Protein AF-A0A061P1E2-F1 (afdb_monomer_lite)

Radius of gyration: 20.62 Å; chains: 1; bounding box: 54×46×47 Å

Structure (mmCIF, N/CA/C/O backbone):
data_AF-A0A061P1E2-F1
#
_entry.id   AF-A0A061P1E2-F1
#
loop_
_atom_site.group_PDB
_atom_site.id
_atom_site.type_symbol
_atom_site.label_atom_id
_atom_site.label_alt_id
_atom_site.label_comp_id
_atom_site.label_asym_id
_atom_site.label_entity_id
_atom_site.label_seq_id
_atom_site.pdbx_PDB_ins_code
_atom_site.Cartn_x
_atom_site.Cartn_y
_atom_site.Cartn_z
_atom_site.occupancy
_atom_site.B_iso_or_equiv
_atom_site.auth_seq_id
_atom_site.auth_comp_id
_atom_site.auth_asym_id
_atom_site.auth_atom_id
_atom_site.pdbx_PDB_model_num
ATOM 1 N N . MET A 1 1 ? 1.233 25.345 -13.605 1.00 36.16 1 MET A N 1
ATOM 2 C CA . MET A 1 1 ? 2.307 24.347 -13.424 1.00 36.16 1 MET A CA 1
ATOM 3 C C . MET A 1 1 ? 1.710 23.192 -12.631 1.00 36.16 1 MET A C 1
ATOM 5 O O . MET A 1 1 ? 1.405 23.374 -11.460 1.00 36.16 1 MET A O 1
ATOM 9 N N . MET A 1 2 ? 1.379 22.076 -13.285 1.00 41.41 2 MET A N 1
ATOM 10 C CA . MET A 1 2 ? 0.878 20.889 -12.581 1.00 41.41 2 MET A CA 1
ATOM 11 C C . MET A 1 2 ? 2.051 20.293 -11.801 1.00 41.41 2 MET A C 1
ATOM 13 O O . MET A 1 2 ? 3.054 19.942 -12.408 1.00 41.41 2 MET A O 1
ATOM 17 N N . ILE A 1 3 ? 1.939 20.221 -10.473 1.00 54.09 3 ILE A N 1
ATOM 18 C CA . ILE A 1 3 ? 3.002 19.722 -9.579 1.00 54.09 3 ILE A CA 1
ATOM 19 C C . ILE A 1 3 ? 3.343 18.249 -9.895 1.00 54.09 3 ILE A C 1
ATOM 21 O O . ILE A 1 3 ? 4.459 17.812 -9.634 1.00 54.09 3 ILE A O 1
ATOM 25 N N . ASN A 1 4 ? 2.412 17.503 -10.511 1.00 52.81 4 ASN A N 1
ATOM 26 C CA . ASN A 1 4 ? 2.641 16.172 -11.074 1.00 52.81 4 ASN A CA 1
ATOM 27 C C . ASN A 1 4 ? 1.584 15.855 -12.168 1.00 52.81 4 ASN A C 1
ATOM 29 O O . ASN A 1 4 ? 0.390 15.819 -11.851 1.00 52.81 4 ASN A O 1
ATOM 33 N N . PRO A 1 5 ? 1.946 15.661 -13.451 1.00 50.19 5 PRO A N 1
ATOM 34 C CA . PRO A 1 5 ? 1.018 15.141 -14.452 1.00 50.19 5 PRO A CA 1
ATOM 35 C C . PRO A 1 5 ? 0.667 13.681 -14.120 1.00 50.19 5 PRO A C 1
ATOM 37 O O . PRO A 1 5 ? 1.539 12.820 -14.091 1.00 50.19 5 PRO A O 1
ATOM 40 N N . GLY A 1 6 ? -0.616 13.398 -13.870 1.00 59.53 6 GLY A N 1
ATOM 41 C CA . GLY A 1 6 ? -1.074 12.083 -13.395 1.00 59.53 6 GLY A CA 1
ATOM 42 C C . GLY A 1 6 ? -1.396 12.045 -11.901 1.00 59.53 6 GLY A C 1
ATOM 43 O O . GLY A 1 6 ? -1.163 11.024 -1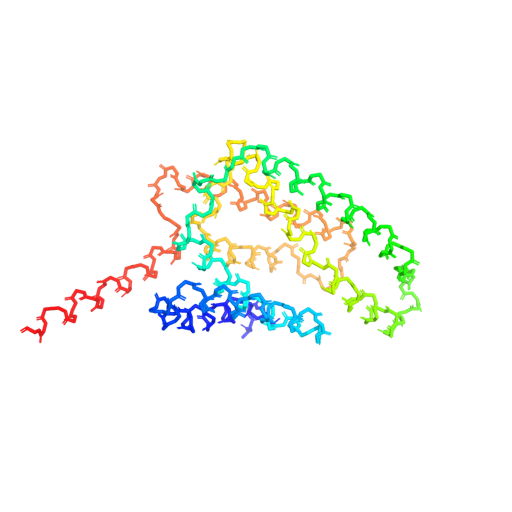1.261 1.00 59.53 6 GLY A O 1
ATOM 44 N N . ASP A 1 7 ? -1.910 13.150 -11.348 1.00 66.62 7 ASP A N 1
ATOM 45 C CA . ASP A 1 7 ? -2.199 13.300 -9.922 1.00 66.62 7 ASP A CA 1
ATOM 46 C C . ASP A 1 7 ? -3.147 12.214 -9.390 1.00 66.62 7 ASP A C 1
ATOM 48 O O . ASP A 1 7 ? -4.377 12.276 -9.484 1.00 66.62 7 ASP A O 1
ATOM 52 N N . VAL A 1 8 ? -2.528 11.188 -8.813 1.00 78.50 8 VAL A N 1
ATOM 53 C CA . VAL A 1 8 ? -3.199 10.019 -8.255 1.00 78.50 8 VAL A CA 1
ATOM 54 C C . VAL A 1 8 ? -4.051 10.423 -7.047 1.00 78.50 8 VAL A C 1
ATOM 56 O O . VAL A 1 8 ? -5.055 9.774 -6.757 1.00 78.50 8 VAL A O 1
ATOM 59 N N . LEU A 1 9 ? -3.705 11.524 -6.369 1.00 81.81 9 LEU A N 1
ATOM 60 C CA . LEU A 1 9 ? -4.444 12.010 -5.210 1.00 81.81 9 LEU A CA 1
ATOM 61 C C . LEU A 1 9 ? -5.845 12.498 -5.590 1.00 81.81 9 LEU A C 1
ATOM 63 O O . LEU A 1 9 ? -6.805 12.144 -4.905 1.00 81.81 9 LEU A O 1
ATOM 67 N N . LEU A 1 10 ? -5.986 13.244 -6.694 1.00 84.62 10 LEU A N 1
ATOM 68 C CA . LEU A 1 10 ? -7.297 13.654 -7.204 1.00 84.62 10 LEU A CA 1
ATOM 69 C C . LEU A 1 10 ? -8.148 12.427 -7.550 1.00 84.62 10 LEU A C 1
ATOM 71 O O . LEU A 1 10 ? -9.309 12.344 -7.148 1.00 84.62 10 LEU A O 1
ATOM 75 N N . LEU A 1 11 ? -7.555 11.446 -8.237 1.00 86.88 11 LEU A N 1
ATOM 76 C CA . LEU A 1 11 ? -8.232 10.203 -8.606 1.00 86.88 11 LEU A CA 1
ATOM 77 C C . LEU A 1 11 ? -8.721 9.432 -7.368 1.00 86.88 11 LEU A C 1
ATOM 79 O O . LEU A 1 11 ? -9.873 9.003 -7.311 1.00 86.88 11 LEU A O 1
ATOM 83 N N . TYR A 1 12 ? -7.879 9.306 -6.343 1.00 87.50 12 TYR A N 1
ATOM 84 C CA . TYR A 1 12 ? -8.253 8.676 -5.076 1.00 87.50 12 TYR A CA 1
ATOM 85 C C . TYR A 1 12 ? -9.294 9.486 -4.299 1.00 87.50 12 TYR A C 1
ATOM 87 O O . TYR A 1 12 ? -10.149 8.893 -3.642 1.00 87.50 12 TYR A O 1
ATOM 95 N N . GLY A 1 13 ? -9.282 10.816 -4.410 1.00 88.44 13 GLY A N 1
ATOM 96 C CA . GLY A 1 13 ? -10.332 11.687 -3.883 1.00 88.44 13 GLY A CA 1
ATOM 97 C C . GLY A 1 13 ? -11.692 11.402 -4.523 1.00 88.44 13 GLY A C 1
ATOM 98 O O . GLY A 1 13 ? -12.675 11.202 -3.808 1.00 88.44 13 GLY A O 1
ATOM 99 N N . VAL A 1 14 ? -11.742 11.280 -5.855 1.00 91.56 14 VAL A N 1
ATOM 100 C CA . VAL A 1 14 ? -12.956 10.886 -6.593 1.00 91.56 14 VAL A CA 1
ATOM 101 C C . VAL A 1 14 ? -13.440 9.506 -6.143 1.00 91.56 14 VAL A C 1
ATOM 103 O O . VAL A 1 14 ? -14.623 9.334 -5.847 1.00 91.56 14 VAL A O 1
ATOM 106 N N . TYR A 1 15 ? -12.537 8.532 -6.003 1.00 93.25 15 TYR A N 1
ATOM 107 C CA . TYR A 1 15 ? -12.886 7.207 -5.477 1.00 93.25 15 TYR A CA 1
ATOM 108 C C . TYR A 1 15 ? -13.416 7.271 -4.044 1.00 93.25 15 TYR A C 1
ATOM 110 O O . TYR A 1 15 ? -14.395 6.601 -3.727 1.00 93.25 15 TYR A O 1
ATOM 118 N N . GLY A 1 16 ? -12.842 8.125 -3.196 1.00 91.00 16 GLY A N 1
ATOM 119 C CA . GLY A 1 16 ? -13.341 8.398 -1.851 1.00 91.00 16 GLY A CA 1
ATOM 120 C C . GLY A 1 16 ? -14.796 8.872 -1.841 1.00 91.00 16 GLY A C 1
ATOM 121 O O . GLY A 1 16 ? -15.594 8.364 -1.054 1.00 91.00 16 GLY A O 1
ATOM 122 N N . ILE A 1 17 ? -15.170 9.774 -2.753 1.00 92.69 17 ILE A N 1
ATOM 123 C CA . ILE A 1 17 ? -16.556 10.249 -2.903 1.00 92.69 17 ILE A CA 1
ATOM 124 C C . ILE A 1 17 ? -17.479 9.101 -3.330 1.00 92.69 17 ILE A C 1
ATOM 126 O O . ILE A 1 17 ? -18.550 8.933 -2.747 1.00 92.69 17 ILE A O 1
ATOM 130 N N . VAL A 1 18 ? -17.053 8.265 -4.284 1.00 93.88 18 VAL A N 1
ATOM 131 C CA . VAL A 1 18 ? -17.810 7.076 -4.724 1.00 93.88 18 VAL A CA 1
ATOM 132 C C . VAL A 1 18 ? -18.011 6.072 -3.581 1.00 93.88 18 VAL A C 1
ATOM 134 O O . VAL A 1 18 ? -19.046 5.412 -3.513 1.00 93.88 18 VAL A O 1
ATOM 137 N N . LEU A 1 19 ? -17.075 5.976 -2.633 1.00 93.88 19 LEU A N 1
ATOM 138 C CA . LEU A 1 19 ? -17.200 5.068 -1.489 1.00 93.88 19 LEU A CA 1
ATOM 139 C C . LEU A 1 19 ? -18.245 5.512 -0.457 1.00 93.88 19 LEU A C 1
ATOM 141 O O . LEU A 1 19 ? -18.766 4.658 0.264 1.00 93.88 19 LEU A O 1
ATOM 145 N N . LEU A 1 20 ? -18.592 6.802 -0.386 1.00 93.06 20 LEU A N 1
ATOM 146 C CA . LEU A 1 20 ? -19.585 7.318 0.565 1.00 93.06 20 LEU A CA 1
ATOM 147 C C . LEU A 1 20 ? -20.958 6.627 0.434 1.00 93.06 20 LEU A C 1
ATOM 149 O O . LEU A 1 20 ? -21.463 6.127 1.444 1.00 93.06 20 LEU A O 1
ATOM 153 N N . PRO A 1 21 ? -21.579 6.514 -0.759 1.00 93.31 21 PRO A N 1
ATOM 154 C CA . PRO A 1 21 ? -22.792 5.714 -0.912 1.00 93.31 21 PRO A CA 1
ATOM 155 C C . PRO A 1 21 ? -22.532 4.213 -0.703 1.00 93.31 21 PRO A C 1
ATOM 157 O O . PRO A 1 21 ? -23.373 3.532 -0.110 1.00 93.31 21 PRO A O 1
ATOM 160 N N . CYS A 1 22 ? -21.359 3.689 -1.089 1.00 93.25 22 CYS A N 1
ATOM 161 C CA . CYS A 1 22 ? -21.001 2.282 -0.866 1.00 93.25 22 CYS A CA 1
ATOM 162 C C . CYS A 1 22 ? -20.990 1.901 0.625 1.00 93.25 22 CYS A C 1
ATOM 164 O O . CYS A 1 22 ? -21.316 0.767 0.983 1.00 93.25 22 CYS A O 1
ATOM 166 N N . MET A 1 23 ? -20.704 2.840 1.531 1.00 92.50 23 MET A N 1
ATOM 167 C CA . MET A 1 23 ? -20.789 2.602 2.975 1.00 92.50 23 MET A CA 1
ATOM 168 C C . MET A 1 23 ? -22.184 2.178 3.446 1.00 92.50 23 MET A C 1
ATOM 170 O O . MET A 1 23 ? -22.279 1.502 4.472 1.00 92.50 23 MET A O 1
ATOM 174 N N . LYS A 1 24 ? -23.253 2.484 2.706 1.00 93.56 24 LYS A N 1
ATOM 175 C CA . LYS A 1 24 ? -24.626 2.072 3.042 1.00 93.56 24 LYS A CA 1
ATOM 176 C C . LYS A 1 24 ? -24.996 0.681 2.510 1.00 93.56 24 LYS A C 1
ATOM 178 O O . LYS A 1 24 ? -25.990 0.112 2.945 1.00 93.56 24 LYS A O 1
ATOM 183 N N . LEU A 1 25 ? -24.192 0.105 1.614 1.00 94.31 25 LEU A N 1
ATOM 184 C CA . LEU A 1 25 ? -24.481 -1.183 0.979 1.00 94.31 25 LEU A CA 1
ATOM 185 C C . LEU A 1 25 ? -24.273 -2.381 1.927 1.00 94.31 25 LEU A C 1
ATOM 187 O O . LEU A 1 25 ? -23.425 -2.321 2.835 1.00 94.31 25 LEU A O 1
ATOM 191 N N . PRO A 1 26 ? -25.001 -3.497 1.711 1.00 96.12 26 PRO A N 1
ATOM 192 C CA . PRO A 1 26 ? -24.846 -4.710 2.504 1.00 96.12 26 PRO A CA 1
ATOM 193 C C . PRO A 1 26 ? -23.477 -5.366 2.276 1.00 96.12 26 PRO A C 1
ATOM 195 O O . PRO A 1 26 ? -22.880 -5.272 1.202 1.00 96.12 26 PRO A O 1
ATOM 198 N N . LYS A 1 27 ? -22.967 -6.051 3.309 1.00 95.56 27 LYS A N 1
ATOM 199 C CA . LYS A 1 27 ? -21.610 -6.628 3.306 1.00 95.56 27 LYS A CA 1
ATOM 200 C C . LYS A 1 27 ? -21.358 -7.627 2.161 1.00 95.56 27 LYS A C 1
ATOM 202 O O . LYS A 1 27 ? -20.280 -7.545 1.576 1.00 95.56 27 LYS A O 1
ATOM 207 N N . PRO A 1 28 ? -22.294 -8.538 1.812 1.00 96.25 28 PRO A N 1
ATOM 208 C CA . PRO A 1 28 ? -22.096 -9.464 0.697 1.00 96.25 28 PRO A CA 1
ATOM 209 C C . PRO A 1 28 ? -21.970 -8.737 -0.641 1.00 96.25 28 PRO A C 1
ATOM 211 O O . PRO A 1 28 ? -21.075 -9.054 -1.410 1.00 96.25 28 PRO A O 1
ATOM 214 N N . LEU A 1 29 ? -22.785 -7.702 -0.878 1.00 96.44 29 LEU A N 1
ATOM 215 C CA . LEU A 1 29 ? -22.724 -6.931 -2.119 1.00 96.44 29 LEU A CA 1
ATOM 216 C C . LEU A 1 29 ? -21.376 -6.220 -2.274 1.00 96.44 29 LEU A C 1
ATOM 218 O O . LEU A 1 29 ? -20.772 -6.294 -3.336 1.00 96.44 29 LEU A O 1
ATOM 222 N N . LEU A 1 30 ? -20.872 -5.585 -1.210 1.00 97.00 30 LEU A N 1
ATOM 223 C CA . LEU A 1 30 ? -19.548 -4.952 -1.230 1.00 97.00 30 LEU A CA 1
ATOM 224 C C . LEU A 1 30 ? -18.433 -5.963 -1.507 1.00 97.00 30 LEU A C 1
ATOM 226 O O . LEU A 1 30 ? -17.518 -5.671 -2.269 1.00 97.00 30 LEU A O 1
ATOM 230 N N . LEU A 1 31 ? -18.522 -7.154 -0.913 1.00 96.75 31 LEU A N 1
ATOM 231 C CA . LEU A 1 31 ? -17.551 -8.217 -1.141 1.00 96.75 31 LEU A CA 1
ATOM 232 C C . LEU A 1 31 ? -17.587 -8.696 -2.598 1.00 96.75 31 LEU A C 1
ATOM 234 O O . LEU A 1 31 ? -16.543 -8.761 -3.239 1.00 96.75 31 LEU A O 1
ATOM 238 N N . THR A 1 32 ? -18.775 -8.981 -3.134 1.00 96.75 32 THR A N 1
ATOM 239 C CA . THR A 1 32 ? -18.951 -9.447 -4.514 1.00 96.75 32 THR A CA 1
ATOM 240 C C . THR A 1 32 ? -18.503 -8.393 -5.522 1.00 96.75 32 THR A C 1
ATOM 242 O O . THR A 1 32 ? -17.723 -8.710 -6.413 1.00 96.75 32 THR A O 1
ATOM 245 N N . VAL A 1 33 ? -18.930 -7.136 -5.363 1.00 96.12 33 VAL A N 1
ATOM 246 C CA . VAL A 1 33 ? -18.530 -6.029 -6.249 1.00 96.12 33 VAL A CA 1
ATOM 247 C C . VAL A 1 33 ? -17.026 -5.777 -6.167 1.00 96.12 33 VAL A C 1
ATOM 249 O O . VAL A 1 33 ? -16.390 -5.594 -7.200 1.00 96.12 33 VAL A O 1
ATOM 252 N N . GLY A 1 34 ? -16.442 -5.815 -4.965 1.00 95.62 34 GLY A N 1
ATOM 253 C CA . GLY A 1 34 ? -14.999 -5.681 -4.778 1.00 95.62 34 GLY A CA 1
ATOM 254 C C . GLY A 1 34 ? -14.222 -6.786 -5.496 1.00 95.62 34 GLY A C 1
ATOM 255 O O . GLY A 1 34 ? -13.337 -6.487 -6.288 1.00 95.62 34 GLY A O 1
ATOM 256 N N . ILE A 1 35 ? -14.589 -8.057 -5.289 1.00 95.38 35 ILE A N 1
ATOM 257 C CA . ILE A 1 35 ? -13.917 -9.203 -5.925 1.00 95.38 35 ILE A CA 1
ATOM 258 C C . ILE A 1 35 ? -14.072 -9.159 -7.447 1.00 95.38 35 ILE A C 1
ATOM 260 O O . ILE A 1 35 ? -13.071 -9.218 -8.158 1.00 95.38 35 ILE A O 1
ATOM 264 N N . LEU A 1 36 ? -15.304 -9.038 -7.954 1.00 95.75 36 LEU A N 1
ATOM 265 C CA . LEU A 1 36 ? -15.558 -9.012 -9.396 1.00 95.75 36 LEU A CA 1
ATOM 266 C C . LEU A 1 36 ? -14.868 -7.818 -10.053 1.00 95.75 36 LEU A C 1
ATOM 268 O O . LEU A 1 36 ? -14.224 -7.981 -11.084 1.00 95.75 36 LEU A O 1
ATOM 272 N N . GLY A 1 37 ? -14.941 -6.639 -9.435 1.00 94.69 37 GLY A N 1
ATOM 273 C CA . GLY A 1 37 ? -14.276 -5.442 -9.934 1.00 94.69 37 GLY A CA 1
ATOM 274 C C . GLY A 1 37 ? -12.755 -5.585 -9.958 1.00 94.69 37 GLY A C 1
ATOM 275 O O . GLY A 1 37 ? -12.130 -5.178 -10.934 1.00 94.69 37 GLY A O 1
ATOM 276 N N . THR A 1 38 ? -12.150 -6.205 -8.939 1.00 93.50 38 THR A N 1
ATOM 277 C CA . THR A 1 38 ? -10.710 -6.498 -8.931 1.00 93.50 38 THR A CA 1
ATOM 278 C C . THR A 1 38 ? -10.347 -7.474 -10.047 1.00 93.50 38 THR A C 1
ATOM 280 O O . THR A 1 38 ? -9.411 -7.198 -10.787 1.00 93.50 38 THR A O 1
ATOM 283 N N . VAL A 1 39 ? -11.102 -8.564 -10.227 1.00 93.19 39 VAL A N 1
ATOM 284 C CA . VAL A 1 39 ? -10.860 -9.539 -11.307 1.00 93.19 39 VAL A CA 1
ATOM 285 C C . VAL A 1 39 ? -10.963 -8.875 -12.678 1.00 93.19 39 VAL A C 1
ATOM 287 O O . VAL A 1 39 ? -10.049 -9.016 -13.486 1.00 93.19 39 VAL A O 1
ATOM 290 N N . VAL A 1 40 ? -12.029 -8.111 -12.927 1.00 93.38 40 VAL A N 1
ATOM 291 C CA . VAL A 1 40 ? -12.219 -7.384 -14.189 1.00 93.38 40 VAL A CA 1
ATOM 292 C C . VAL A 1 40 ? -11.060 -6.419 -14.425 1.00 93.38 40 VAL A C 1
ATOM 294 O O . VAL A 1 40 ? -10.446 -6.481 -15.484 1.00 93.38 40 VAL A O 1
ATOM 297 N N . ALA A 1 41 ? -10.697 -5.596 -13.436 1.00 91.62 41 ALA A N 1
ATOM 298 C CA . ALA A 1 41 ? -9.604 -4.634 -13.568 1.00 91.62 41 ALA A CA 1
ATOM 299 C C . ALA A 1 41 ? -8.251 -5.304 -13.852 1.00 91.62 41 ALA A C 1
ATOM 301 O O . ALA A 1 41 ? -7.460 -4.787 -14.639 1.00 91.62 41 ALA A O 1
ATOM 302 N N . THR A 1 42 ? -7.985 -6.455 -13.230 1.00 90.19 42 THR A N 1
ATOM 303 C CA . THR A 1 42 ? -6.769 -7.240 -13.466 1.00 90.19 42 THR A CA 1
ATOM 304 C C . THR A 1 42 ? -6.746 -7.844 -14.871 1.00 90.19 42 THR A C 1
ATOM 306 O O . THR A 1 42 ? -5.707 -7.792 -15.523 1.00 90.19 42 THR A O 1
ATOM 309 N N . VAL A 1 43 ? -7.868 -8.387 -15.357 1.00 89.75 43 VAL A N 1
ATOM 310 C CA . VAL A 1 43 ? -7.961 -9.018 -16.687 1.00 89.75 43 VAL A CA 1
ATOM 311 C C . VAL A 1 43 ? -7.883 -7.990 -17.813 1.00 89.75 43 VAL A C 1
ATOM 313 O O . VAL A 1 43 ? -7.239 -8.248 -18.824 1.00 89.75 43 VAL A O 1
ATOM 316 N N . THR A 1 44 ? -8.502 -6.821 -17.648 1.00 88.75 44 THR A N 1
ATOM 317 C CA . THR A 1 44 ? -8.474 -5.760 -18.665 1.00 88.75 44 THR A CA 1
ATOM 318 C C . THR A 1 44 ? -7.193 -4.925 -18.638 1.00 88.75 44 THR A C 1
ATOM 320 O O . THR A 1 44 ? -7.069 -4.016 -19.450 1.00 88.75 44 THR A O 1
ATOM 323 N N . THR A 1 45 ? -6.301 -5.165 -17.667 1.00 84.69 45 THR A N 1
ATOM 324 C CA . THR A 1 45 ? -5.060 -4.409 -17.396 1.00 84.69 45 THR A CA 1
ATOM 325 C C . THR A 1 45 ? -5.230 -2.884 -17.298 1.00 84.69 45 THR A C 1
ATOM 327 O O . THR A 1 45 ? -4.269 -2.114 -17.381 1.00 84.69 45 THR A O 1
ATOM 330 N N . ILE A 1 46 ? -6.456 -2.415 -17.020 1.00 84.12 46 ILE A N 1
ATOM 331 C CA . ILE A 1 46 ? -6.766 -0.988 -16.871 1.00 84.12 46 ILE A CA 1
ATOM 33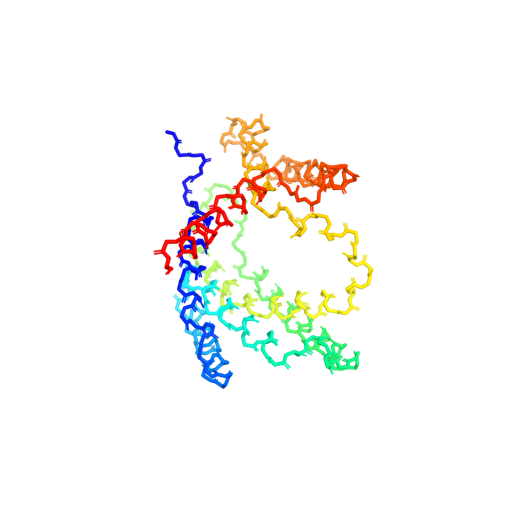2 C C . ILE A 1 46 ? -6.266 -0.518 -15.501 1.00 84.12 46 ILE A C 1
ATOM 334 O O . ILE A 1 46 ? -6.951 -0.634 -14.482 1.00 84.12 46 ILE A O 1
ATOM 338 N N . LYS A 1 47 ? -5.063 0.065 -15.492 1.00 80.88 47 LYS A N 1
ATOM 339 C CA . LYS A 1 47 ? -4.335 0.486 -14.279 1.00 80.88 47 LYS A CA 1
ATOM 340 C C . LYS A 1 47 ? -5.143 1.403 -13.365 1.00 80.88 47 LYS A C 1
ATOM 342 O O . LYS A 1 47 ? -5.116 1.244 -12.148 1.00 80.88 47 LYS A O 1
ATOM 347 N N . PHE A 1 48 ? -5.896 2.329 -13.951 1.00 83.94 48 PHE A N 1
ATOM 348 C CA . PHE A 1 48 ? -6.703 3.288 -13.201 1.00 83.94 48 PHE A CA 1
ATOM 349 C C . PHE A 1 48 ? -7.914 2.652 -12.523 1.00 83.94 48 PHE A C 1
ATOM 351 O O . PHE A 1 48 ? -8.363 3.175 -11.510 1.00 83.94 48 PHE A O 1
ATOM 358 N N . LEU A 1 49 ? -8.435 1.537 -13.044 1.00 85.75 49 LEU A N 1
ATOM 359 C CA . LEU A 1 49 ? -9.660 0.928 -12.536 1.00 85.75 49 LEU A CA 1
ATOM 360 C C . LEU A 1 49 ? -9.423 0.175 -11.227 1.00 85.75 49 LEU A C 1
ATOM 362 O O . LEU A 1 49 ? -10.298 0.185 -10.377 1.00 85.75 49 LEU A O 1
ATOM 366 N N . LEU A 1 50 ? -8.253 -0.446 -11.050 1.00 88.44 50 LEU A N 1
ATOM 367 C CA . LEU A 1 50 ? -7.955 -1.373 -9.950 1.00 88.44 50 LEU A CA 1
ATOM 368 C C . LEU A 1 50 ? -8.056 -0.791 -8.519 1.00 88.44 50 LEU A C 1
ATOM 370 O O . LEU A 1 50 ? -8.520 -1.518 -7.635 1.00 88.44 50 LEU A O 1
ATOM 374 N N . PRO A 1 51 ? -7.672 0.469 -8.230 1.00 91.62 51 PRO A N 1
ATOM 375 C CA . PRO A 1 51 ? -7.748 1.008 -6.872 1.00 91.62 51 PRO A CA 1
ATOM 376 C C . PRO A 1 51 ? -9.175 1.060 -6.314 1.00 91.62 51 PRO A C 1
ATOM 378 O O . PRO A 1 51 ? -9.386 0.686 -5.164 1.00 91.62 51 PRO A O 1
ATOM 381 N N . LEU A 1 52 ? -10.171 1.452 -7.115 1.00 93.44 52 LEU A N 1
ATOM 382 C CA . LEU A 1 52 ? -11.564 1.570 -6.667 1.00 93.44 52 LEU A CA 1
ATOM 383 C C . LEU A 1 52 ? -12.162 0.246 -6.126 1.00 93.44 52 LEU A C 1
ATOM 385 O O . LEU A 1 52 ? -12.619 0.237 -4.980 1.00 93.44 52 LEU A O 1
ATOM 389 N N . PRO A 1 53 ? -12.152 -0.887 -6.859 1.00 94.38 53 PRO A N 1
ATOM 390 C CA . PRO A 1 53 ? -12.650 -2.158 -6.349 1.00 94.38 53 PRO A CA 1
ATOM 391 C C . PRO A 1 53 ? -11.811 -2.689 -5.183 1.00 94.38 53 PRO A C 1
ATOM 393 O O . PRO A 1 53 ? -12.381 -3.286 -4.274 1.00 94.38 53 PRO A O 1
ATOM 396 N N . LEU A 1 54 ? -10.500 -2.410 -5.127 1.00 93.88 54 LEU A N 1
ATOM 397 C CA . LEU A 1 54 ? -9.680 -2.734 -3.953 1.00 93.88 54 LEU A CA 1
ATOM 398 C C . LEU A 1 54 ? -10.090 -1.921 -2.716 1.00 93.88 54 LEU A C 1
ATOM 400 O O . LEU A 1 54 ? -10.128 -2.470 -1.614 1.00 93.88 54 LEU A O 1
ATOM 404 N N . MET A 1 55 ? -10.453 -0.645 -2.869 1.00 95.25 55 MET A N 1
ATOM 405 C CA . MET A 1 55 ? -10.990 0.162 -1.769 1.00 95.25 55 MET A CA 1
ATOM 406 C C . MET A 1 55 ? -12.369 -0.346 -1.317 1.00 95.25 55 MET A C 1
ATOM 408 O O . MET A 1 55 ? -12.618 -0.439 -0.114 1.00 95.25 55 MET A O 1
ATOM 412 N N . ILE A 1 56 ? -13.247 -0.737 -2.252 1.00 96.69 56 ILE A N 1
ATOM 413 C CA . ILE A 1 56 ? -14.542 -1.377 -1.946 1.00 96.69 56 ILE A CA 1
ATOM 414 C C . ILE A 1 56 ? -14.323 -2.698 -1.195 1.00 96.69 56 ILE A C 1
ATOM 416 O O . ILE A 1 56 ? -14.990 -2.966 -0.192 1.00 96.69 56 ILE A O 1
ATOM 420 N N . LEU A 1 57 ? -13.357 -3.506 -1.637 1.00 95.44 57 LEU A N 1
ATOM 421 C CA . LEU A 1 57 ? -12.979 -4.751 -0.980 1.00 95.44 57 LEU A CA 1
ATOM 422 C C . LEU A 1 57 ? -12.444 -4.487 0.434 1.00 95.44 57 LEU A C 1
ATOM 424 O O . LEU A 1 57 ? -12.877 -5.139 1.381 1.00 95.44 57 LEU A O 1
ATOM 428 N N . GLY A 1 58 ? -11.580 -3.484 0.609 1.00 94.69 58 GLY A N 1
ATOM 429 C CA . GLY A 1 58 ? -11.099 -3.036 1.918 1.00 94.69 58 GLY A CA 1
ATOM 430 C C . GLY A 1 58 ? -12.234 -2.600 2.852 1.00 94.69 58 GLY A C 1
ATOM 431 O O . GLY A 1 58 ? -12.256 -2.982 4.024 1.00 94.69 58 GLY A O 1
ATOM 432 N N . LEU A 1 59 ? -13.233 -1.883 2.328 1.00 95.31 59 LEU A N 1
ATOM 433 C CA . LEU A 1 59 ? -14.442 -1.512 3.066 1.00 95.31 59 LEU A CA 1
ATOM 434 C C . LEU A 1 59 ? -15.251 -2.750 3.493 1.00 95.31 59 LEU A C 1
ATOM 436 O O . LEU A 1 59 ? -15.709 -2.822 4.637 1.00 95.31 59 LEU A O 1
ATOM 440 N N . ALA A 1 60 ? -15.406 -3.744 2.611 1.00 96.38 60 ALA A N 1
ATOM 441 C CA . ALA A 1 60 ? -16.067 -5.008 2.937 1.00 96.38 60 ALA A CA 1
ATOM 442 C C . ALA A 1 60 ? -15.320 -5.750 4.059 1.00 96.38 60 ALA A C 1
ATOM 444 O O . ALA A 1 60 ? -15.924 -6.116 5.070 1.00 96.38 60 ALA A O 1
ATOM 445 N N . VAL A 1 61 ? -14.001 -5.907 3.919 1.00 94.62 61 VAL A N 1
ATOM 446 C CA . VAL A 1 61 ? -13.102 -6.536 4.902 1.00 94.62 61 VAL A CA 1
ATOM 447 C C . VAL A 1 61 ? -13.215 -5.849 6.269 1.00 94.62 61 VAL A C 1
ATOM 449 O O . VAL A 1 61 ? -13.350 -6.530 7.291 1.00 94.62 61 VAL A O 1
ATOM 452 N N . GLY A 1 62 ? -13.249 -4.512 6.296 1.00 93.94 62 GLY A N 1
ATOM 453 C CA . GLY A 1 62 ? -13.471 -3.720 7.507 1.00 93.94 62 GLY A CA 1
ATOM 454 C C . GLY A 1 62 ? -14.835 -3.985 8.153 1.00 93.94 62 GLY A C 1
ATOM 455 O O . GLY A 1 62 ? -14.913 -4.249 9.352 1.00 93.94 62 GLY A O 1
ATOM 456 N N . LYS A 1 63 ? -15.920 -4.029 7.367 1.00 94.50 63 LYS A N 1
ATOM 457 C CA . LYS A 1 63 ? -17.271 -4.357 7.871 1.00 94.50 63 LYS A CA 1
ATOM 458 C C . LYS A 1 63 ? -17.398 -5.785 8.409 1.00 94.50 63 LYS A C 1
ATOM 460 O O . LYS A 1 63 ? -18.243 -6.042 9.275 1.00 94.50 63 LYS A O 1
ATOM 465 N N . TYR A 1 64 ? -16.611 -6.723 7.889 1.00 94.88 64 TYR A N 1
ATOM 466 C CA . TYR A 1 64 ? -16.520 -8.090 8.407 1.00 94.88 64 TYR A CA 1
ATOM 467 C C . TYR A 1 64 ? -15.567 -8.221 9.602 1.00 94.88 64 TYR A C 1
ATOM 469 O O . TYR A 1 64 ? -15.575 -9.267 10.249 1.00 94.88 64 TYR A O 1
ATOM 477 N N . ARG A 1 65 ? -14.789 -7.175 9.925 1.00 93.56 65 ARG A N 1
ATOM 478 C CA . ARG A 1 65 ? -13.770 -7.178 10.989 1.00 93.56 65 ARG A CA 1
ATOM 479 C C . ARG A 1 65 ? -12.790 -8.344 10.840 1.00 93.56 65 ARG A C 1
ATOM 481 O O . ARG A 1 65 ? -12.394 -8.972 11.820 1.00 93.56 65 ARG A O 1
ATOM 488 N N . ILE A 1 66 ? -12.412 -8.658 9.597 1.00 92.88 66 ILE A N 1
ATOM 489 C CA . ILE A 1 66 ? -11.586 -9.837 9.290 1.00 92.88 66 ILE A CA 1
ATOM 490 C C . ILE A 1 66 ? -10.255 -9.763 10.042 1.00 92.88 66 ILE A C 1
ATOM 492 O O . ILE A 1 66 ? -9.861 -10.738 10.673 1.00 92.88 66 ILE A O 1
ATOM 496 N N . PHE A 1 67 ? -9.603 -8.598 10.046 1.00 88.69 67 PHE A N 1
ATOM 497 C CA . PHE A 1 67 ? -8.311 -8.419 10.714 1.00 88.69 67 PHE A CA 1
ATOM 498 C C . PHE A 1 67 ? -8.372 -8.558 12.243 1.00 88.69 67 PHE A C 1
ATOM 500 O O . PHE A 1 67 ? -7.359 -8.890 12.847 1.00 88.69 67 PHE A O 1
ATOM 507 N N . GLU A 1 68 ? -9.538 -8.364 12.867 1.00 89.69 68 GLU A N 1
ATOM 508 C CA . GLU A 1 68 ? -9.723 -8.562 14.315 1.00 89.69 68 GLU A CA 1
ATOM 509 C C . GLU A 1 68 ? -9.922 -10.041 14.679 1.00 89.69 68 GLU A C 1
ATOM 511 O O . GLU A 1 68 ? -9.633 -10.451 15.799 1.00 89.69 68 GLU A O 1
ATOM 516 N N . ARG A 1 69 ? -10.442 -10.848 13.744 1.00 91.00 69 ARG A N 1
ATOM 517 C CA . ARG A 1 69 ? -10.852 -12.244 13.984 1.00 91.00 69 ARG A CA 1
ATOM 518 C C . ARG A 1 69 ? -9.908 -13.279 13.382 1.00 91.00 69 ARG A C 1
ATOM 520 O O . ARG A 1 69 ? -10.032 -14.467 13.677 1.00 91.00 69 ARG A O 1
ATOM 527 N N . ILE A 1 70 ? -9.007 -12.863 12.496 1.00 93.50 70 ILE A N 1
ATOM 528 C CA . ILE A 1 70 ? -8.140 -13.783 11.766 1.00 93.50 70 ILE A CA 1
ATOM 529 C C . ILE A 1 70 ? -7.094 -14.405 12.698 1.00 93.50 70 ILE A C 1
ATOM 531 O O . ILE A 1 70 ? -6.390 -13.718 13.436 1.00 93.50 70 ILE A O 1
ATOM 535 N N . SER A 1 71 ? -6.975 -15.732 12.661 1.00 95.00 71 SER A N 1
ATOM 536 C CA . SER A 1 71 ? -6.004 -16.442 13.491 1.00 95.00 71 SER A CA 1
ATOM 537 C C . SER A 1 71 ? -4.596 -16.364 12.899 1.00 95.00 71 SER A C 1
ATOM 539 O O . SER A 1 71 ? -4.402 -16.342 11.679 1.00 95.00 71 SER A O 1
ATOM 541 N N . ARG A 1 72 ? -3.578 -16.405 13.768 1.00 92.44 72 ARG A N 1
ATOM 542 C CA . ARG A 1 72 ? -2.163 -16.401 13.357 1.00 92.44 72 ARG A CA 1
ATOM 543 C C . ARG A 1 72 ? -1.821 -17.557 12.408 1.00 92.44 72 ARG A C 1
ATOM 545 O O . ARG A 1 72 ? -0.991 -17.385 11.514 1.00 92.44 72 ARG A O 1
ATOM 552 N N . THR A 1 73 ? -2.470 -18.710 12.568 1.00 95.50 73 THR A N 1
ATOM 553 C CA . THR A 1 73 ? -2.303 -19.879 11.692 1.00 95.50 73 THR A CA 1
ATOM 554 C C . THR A 1 73 ? -2.792 -19.597 10.276 1.00 95.50 73 THR A C 1
ATOM 556 O O . THR A 1 73 ? -2.068 -19.878 9.324 1.00 95.50 73 THR A O 1
ATOM 559 N N . ILE A 1 74 ? -3.978 -18.995 10.122 1.00 96.00 74 ILE A N 1
ATOM 560 C CA . ILE A 1 74 ? -4.516 -18.628 8.803 1.00 96.00 74 ILE A CA 1
ATOM 561 C C . ILE A 1 74 ? -3.605 -17.600 8.137 1.00 96.00 74 ILE A C 1
ATOM 563 O O . ILE A 1 74 ? -3.216 -17.797 6.992 1.00 96.00 74 ILE A O 1
ATOM 567 N N . VAL A 1 75 ? -3.194 -16.554 8.860 1.00 95.69 75 VAL A N 1
ATOM 568 C CA . VAL A 1 75 ? -2.272 -15.540 8.322 1.00 95.69 75 VAL A CA 1
ATOM 569 C C . VAL A 1 75 ? -0.955 -16.174 7.871 1.00 95.69 75 VAL A C 1
ATOM 571 O O . VAL A 1 75 ? -0.452 -15.851 6.803 1.00 95.69 75 VAL A O 1
ATOM 574 N N . THR A 1 76 ? -0.404 -17.109 8.649 1.00 96.06 76 THR A N 1
ATOM 575 C CA . THR A 1 76 ? 0.853 -17.786 8.293 1.00 96.06 76 THR A CA 1
ATOM 576 C C . THR A 1 76 ? 0.682 -18.660 7.049 1.00 96.06 76 THR A C 1
ATOM 578 O O . THR A 1 76 ? 1.530 -18.618 6.163 1.00 96.06 76 THR A O 1
ATOM 581 N N . ARG A 1 77 ? -0.438 -19.388 6.925 1.00 96.81 77 ARG A N 1
ATOM 582 C CA . ARG A 1 77 ? -0.779 -20.126 5.697 1.00 96.81 77 ARG A CA 1
ATOM 583 C C . ARG A 1 77 ? -0.922 -19.193 4.500 1.00 96.81 77 ARG A C 1
ATOM 585 O O . ARG A 1 77 ? -0.388 -19.511 3.447 1.00 96.81 77 ARG A O 1
ATOM 592 N N . LEU A 1 78 ? -1.584 -18.046 4.668 1.00 96.25 78 LEU A N 1
ATOM 593 C CA . LEU A 1 78 ? -1.701 -17.041 3.614 1.00 96.25 78 LEU A CA 1
ATOM 594 C C . LEU A 1 78 ? -0.321 -16.564 3.168 1.00 96.25 78 LEU A C 1
ATOM 596 O O . LEU A 1 78 ? -0.046 -16.660 1.983 1.00 96.25 78 LEU A O 1
ATOM 600 N N . VAL A 1 79 ? 0.562 -16.166 4.095 1.00 97.75 79 VAL A N 1
ATOM 601 C CA . VAL A 1 79 ? 1.942 -15.753 3.773 1.00 97.75 79 VAL A CA 1
ATOM 602 C C . VAL A 1 79 ? 2.675 -16.832 2.977 1.00 97.75 79 VAL A C 1
ATOM 604 O O . VAL A 1 79 ? 3.264 -16.514 1.949 1.00 97.75 79 VAL A O 1
ATOM 607 N N . VAL A 1 80 ? 2.623 -18.095 3.414 1.00 98.00 80 VAL A N 1
ATOM 608 C CA . VAL A 1 80 ? 3.306 -19.203 2.727 1.00 98.00 80 VAL A CA 1
ATOM 609 C C . VAL A 1 80 ? 2.728 -19.420 1.331 1.00 98.00 80 VAL A C 1
ATOM 611 O O . VAL A 1 80 ? 3.476 -19.418 0.360 1.00 98.00 80 VAL A O 1
ATOM 614 N N . VAL A 1 81 ? 1.406 -19.554 1.207 1.00 97.62 81 VAL A N 1
ATOM 615 C CA . VAL A 1 81 ? 0.745 -19.822 -0.077 1.00 97.62 81 VAL A CA 1
ATOM 616 C C . VAL A 1 81 ? 0.959 -18.663 -1.048 1.00 97.62 81 VAL A C 1
ATOM 618 O O . VAL A 1 81 ? 1.460 -18.877 -2.149 1.00 97.62 81 VAL A O 1
ATOM 621 N N . SER A 1 82 ? 0.658 -17.425 -0.644 1.00 97.06 82 SER A N 1
ATOM 622 C CA . SER A 1 82 ? 0.890 -16.253 -1.496 1.00 97.06 82 SER A CA 1
ATOM 623 C C . SER A 1 82 ? 2.372 -16.039 -1.787 1.00 97.06 82 SER A C 1
ATOM 625 O O . SER A 1 82 ? 2.706 -15.552 -2.856 1.00 97.06 82 SER A O 1
ATOM 627 N N . GLY A 1 83 ? 3.260 -16.418 -0.863 1.00 97.75 83 GLY A N 1
ATOM 628 C CA . GLY A 1 83 ? 4.708 -16.352 -1.040 1.00 97.75 83 GLY A CA 1
ATOM 629 C C . GLY A 1 83 ? 5.195 -17.303 -2.126 1.00 97.75 83 GLY A C 1
ATOM 630 O O . GLY A 1 83 ? 5.927 -16.881 -3.014 1.00 97.75 83 GLY A O 1
ATOM 631 N N . LEU A 1 84 ? 4.729 -18.554 -2.116 1.00 98.00 84 LEU A N 1
ATOM 632 C CA . LEU A 1 84 ? 5.037 -19.530 -3.163 1.00 98.00 84 LEU A CA 1
ATOM 633 C C . LEU A 1 84 ? 4.566 -19.038 -4.536 1.00 98.00 84 LEU A C 1
ATOM 635 O O . LEU A 1 84 ? 5.352 -19.007 -5.481 1.00 98.00 84 LEU A O 1
ATOM 639 N N . PHE A 1 85 ? 3.315 -18.579 -4.638 1.00 97.75 85 PHE A N 1
ATOM 640 C CA . PHE A 1 85 ? 2.799 -18.023 -5.890 1.00 97.75 85 PHE A CA 1
ATOM 641 C C . PHE A 1 85 ? 3.540 -16.751 -6.319 1.00 97.75 85 PHE A C 1
ATOM 643 O O . PHE A 1 85 ? 3.787 -16.577 -7.509 1.00 97.75 85 PHE A O 1
ATOM 650 N N . ALA A 1 86 ? 3.934 -15.885 -5.383 1.00 97.19 86 ALA A N 1
ATOM 651 C CA . ALA A 1 86 ? 4.707 -14.682 -5.682 1.00 97.19 86 ALA A CA 1
ATOM 652 C C . ALA A 1 86 ? 6.111 -15.013 -6.202 1.00 97.19 86 ALA A C 1
ATOM 654 O O . ALA A 1 86 ? 6.577 -14.351 -7.122 1.00 97.19 86 ALA A O 1
ATOM 655 N N . VAL A 1 87 ? 6.770 -16.048 -5.670 1.00 97.94 87 VAL A N 1
ATOM 656 C CA . VAL A 1 87 ? 8.070 -16.520 -6.177 1.00 97.94 87 VAL A CA 1
ATOM 657 C C . VAL A 1 87 ? 7.927 -17.060 -7.598 1.00 97.94 87 VAL A C 1
ATOM 659 O O . VAL A 1 87 ? 8.705 -16.682 -8.468 1.00 97.94 87 VAL A O 1
ATOM 662 N N . ILE A 1 88 ? 6.906 -17.880 -7.865 1.00 97.50 88 ILE A N 1
ATOM 663 C CA . ILE A 1 88 ? 6.628 -18.392 -9.217 1.00 97.50 88 ILE A CA 1
ATOM 664 C C . ILE A 1 88 ? 6.347 -17.233 -10.183 1.00 97.50 88 ILE A C 1
ATOM 666 O O . ILE A 1 88 ? 6.933 -17.171 -11.263 1.00 97.50 88 ILE A O 1
ATOM 670 N N . ALA A 1 89 ? 5.493 -16.287 -9.781 1.00 95.88 89 ALA A N 1
ATOM 671 C CA . ALA A 1 89 ? 5.180 -15.093 -10.558 1.00 95.88 89 ALA A CA 1
ATOM 672 C C . ALA A 1 89 ? 6.431 -14.242 -10.825 1.00 95.88 89 ALA A C 1
ATOM 674 O O . ALA A 1 89 ? 6.628 -13.774 -11.941 1.00 95.88 89 ALA A O 1
ATOM 675 N N . PHE A 1 90 ? 7.298 -14.073 -9.826 1.00 95.38 90 PHE A N 1
ATOM 676 C CA . PHE A 1 90 ? 8.550 -13.335 -9.955 1.00 95.38 90 PHE A CA 1
ATOM 677 C C . PHE A 1 90 ? 9.510 -14.008 -10.939 1.00 95.38 90 PHE A C 1
ATOM 679 O O . PHE A 1 90 ? 10.014 -13.340 -11.837 1.00 95.38 90 PHE A O 1
ATOM 686 N N . ILE A 1 91 ? 9.711 -15.326 -10.828 1.00 96.25 91 ILE A N 1
ATOM 687 C CA . ILE A 1 91 ? 10.535 -16.093 -11.773 1.00 96.25 91 ILE A CA 1
ATOM 688 C C . ILE A 1 91 ? 9.984 -15.929 -13.190 1.00 96.25 91 ILE A C 1
ATOM 690 O O . ILE A 1 91 ? 10.740 -15.607 -14.103 1.00 96.25 91 ILE A O 1
ATOM 694 N N . TYR A 1 92 ? 8.673 -16.092 -13.382 1.00 95.19 92 TYR A N 1
ATOM 695 C CA . TYR A 1 92 ? 8.039 -15.880 -14.682 1.00 95.19 92 TYR A CA 1
ATOM 696 C C . TYR A 1 92 ? 8.313 -14.470 -15.228 1.00 95.19 92 TYR A C 1
ATOM 698 O O . TYR A 1 92 ? 8.752 -14.342 -16.368 1.00 95.19 92 TYR A O 1
ATOM 706 N N . LEU A 1 93 ? 8.128 -13.425 -14.411 1.00 93.06 93 LEU A N 1
ATOM 707 C CA . LEU A 1 93 ? 8.365 -12.036 -14.813 1.00 93.06 93 LEU A CA 1
ATOM 708 C C . LEU A 1 93 ? 9.822 -11.774 -15.194 1.00 93.06 93 LEU A C 1
ATOM 710 O O . LEU A 1 93 ? 10.061 -11.123 -16.204 1.00 93.06 93 LEU A O 1
ATOM 714 N N . VAL A 1 94 ? 10.791 -12.301 -14.444 1.00 91.00 94 VAL A N 1
ATOM 715 C CA . VAL A 1 94 ? 12.219 -12.153 -14.773 1.00 91.00 94 VAL A CA 1
ATOM 716 C C . VAL A 1 94 ? 12.549 -12.798 -16.121 1.00 91.00 94 VAL A C 1
ATOM 718 O O . VAL A 1 94 ? 13.308 -12.223 -16.893 1.00 91.00 94 VAL A O 1
ATOM 721 N N . ASN A 1 95 ? 11.945 -13.946 -16.442 1.00 90.50 95 ASN A N 1
ATOM 722 C CA . ASN A 1 95 ? 12.183 -14.636 -17.715 1.00 90.50 95 ASN A CA 1
ATOM 723 C C . ASN A 1 95 ? 11.598 -13.904 -18.934 1.00 90.50 95 ASN A C 1
ATOM 725 O O . ASN A 1 95 ? 12.074 -14.110 -20.046 1.00 90.50 95 ASN A O 1
ATOM 729 N N . ILE A 1 96 ? 10.578 -13.064 -18.741 1.00 88.88 96 ILE A N 1
ATOM 730 C CA . ILE A 1 96 ? 9.977 -12.252 -19.813 1.00 88.88 96 ILE A CA 1
ATOM 731 C C . ILE A 1 96 ? 10.410 -10.781 -19.761 1.00 88.88 96 ILE A C 1
ATOM 733 O O . ILE A 1 96 ? 9.898 -9.963 -20.527 1.00 88.88 96 ILE A O 1
ATOM 737 N N . ALA A 1 97 ? 11.290 -10.416 -18.824 1.00 85.62 97 ALA A N 1
ATOM 738 C CA . ALA A 1 97 ? 11.728 -9.042 -18.655 1.00 85.62 97 ALA A CA 1
ATOM 739 C C . ALA A 1 97 ? 12.558 -8.608 -19.875 1.00 85.62 97 ALA A C 1
ATOM 741 O O . ALA A 1 97 ? 13.513 -9.300 -20.236 1.00 85.62 97 ALA A O 1
ATOM 742 N N . PRO A 1 98 ? 12.229 -7.471 -20.513 1.00 80.56 98 PRO A N 1
ATOM 743 C CA . PRO A 1 98 ? 13.023 -6.967 -21.623 1.00 80.56 98 PRO A CA 1
ATOM 744 C C . PRO A 1 98 ? 14.430 -6.601 -21.136 1.00 80.56 98 PRO A C 1
ATOM 746 O O . PRO A 1 98 ? 14.603 -6.052 -20.043 1.00 80.56 98 PRO A O 1
ATOM 749 N N . SER A 1 99 ? 15.444 -6.888 -21.953 1.00 72.56 99 SER A N 1
ATOM 750 C CA . SER A 1 99 ? 16.818 -6.470 -21.686 1.00 72.56 99 SER A CA 1
ATOM 751 C C . SER A 1 99 ? 16.891 -4.947 -21.604 1.00 72.56 99 SER A C 1
ATOM 753 O O . SER A 1 99 ? 16.437 -4.247 -22.506 1.00 72.56 99 SER A O 1
ATOM 755 N N . PHE A 1 100 ? 17.486 -4.426 -20.530 1.00 60.94 100 PHE A N 1
ATOM 756 C CA . PHE A 1 100 ? 17.624 -2.988 -20.272 1.00 60.94 100 PHE A CA 1
ATOM 757 C C . PHE A 1 100 ? 18.740 -2.361 -21.134 1.00 60.94 100 PHE A C 1
ATOM 759 O O . PHE A 1 100 ? 19.632 -1.674 -20.641 1.00 60.94 100 PHE A O 1
ATOM 766 N N . SER A 1 101 ? 18.747 -2.641 -22.436 1.00 56.34 101 SER A N 1
ATOM 767 C CA . SER A 1 101 ? 19.627 -1.992 -23.401 1.00 56.34 101 SER A CA 1
ATOM 768 C C . SER A 1 101 ? 18.973 -0.691 -23.854 1.00 56.34 101 SER A C 1
ATOM 770 O O . SER A 1 101 ? 18.066 -0.702 -24.680 1.00 56.34 101 SER A O 1
ATOM 772 N N . ILE A 1 102 ? 19.457 0.437 -23.333 1.00 54.50 102 ILE A N 1
ATOM 773 C CA . ILE A 1 102 ? 18.974 1.798 -23.650 1.00 54.50 102 ILE A CA 1
ATOM 774 C C . ILE A 1 102 ? 18.974 2.082 -25.171 1.00 54.50 102 ILE A C 1
ATOM 776 O O . ILE A 1 102 ? 18.227 2.927 -25.647 1.00 54.50 102 ILE A O 1
ATOM 780 N N . GLN A 1 103 ? 19.785 1.350 -25.942 1.00 50.22 103 GLN A N 1
ATOM 781 C CA . GLN A 1 103 ? 19.944 1.512 -27.391 1.00 50.22 103 GLN A CA 1
ATOM 782 C C . GLN A 1 103 ? 18.841 0.849 -28.238 1.00 50.22 103 GLN A C 1
ATOM 784 O O . GLN A 1 103 ? 18.674 1.228 -29.392 1.00 50.22 103 GLN A O 1
ATOM 789 N N . LEU A 1 104 ? 18.076 -0.100 -27.685 1.00 56.47 104 LEU A N 1
ATOM 790 C CA . LEU A 1 104 ? 16.949 -0.768 -28.351 1.00 56.47 104 LEU A CA 1
ATOM 791 C C . LEU A 1 104 ? 15.734 -0.731 -27.425 1.00 56.47 104 LEU A C 1
ATOM 793 O O . LEU A 1 104 ? 15.353 -1.728 -26.814 1.00 56.47 104 LEU A O 1
ATOM 797 N N . TYR A 1 105 ? 15.153 0.458 -27.271 1.00 62.72 105 TYR A N 1
ATOM 798 C CA . TYR A 1 105 ? 13.856 0.577 -26.619 1.00 62.72 105 TYR A CA 1
ATOM 799 C C . TYR A 1 105 ? 12.804 -0.102 -27.503 1.00 62.72 105 TYR A C 1
ATOM 801 O O . TYR A 1 105 ? 12.473 0.420 -28.563 1.00 62.72 105 TYR A O 1
ATOM 809 N N . GLU A 1 106 ? 12.299 -1.257 -27.066 1.00 70.75 106 GLU A N 1
ATOM 810 C CA . GLU A 1 106 ? 11.263 -2.036 -27.755 1.00 70.75 106 GLU A CA 1
ATOM 811 C C . GLU A 1 106 ? 9.903 -1.827 -27.065 1.00 70.75 106 GLU A C 1
ATOM 813 O O . GLU A 1 106 ? 9.587 -2.513 -26.081 1.00 70.75 106 GLU A O 1
ATOM 818 N N . PRO A 1 107 ? 9.060 -0.885 -27.537 1.00 73.81 107 PRO A N 1
ATOM 819 C CA . PRO A 1 107 ? 7.860 -0.454 -26.815 1.00 73.81 107 PRO A CA 1
ATOM 820 C C . PRO A 1 107 ? 6.867 -1.598 -26.572 1.00 73.81 107 PRO A C 1
ATOM 822 O O . PRO A 1 107 ? 6.195 -1.643 -25.542 1.00 73.81 107 PRO A O 1
ATOM 825 N N . ILE A 1 108 ? 6.800 -2.549 -27.508 1.00 75.06 108 ILE A N 1
ATOM 826 C CA . ILE A 1 108 ? 5.879 -3.691 -27.472 1.00 75.06 108 ILE A CA 1
ATOM 827 C C . ILE A 1 108 ? 6.287 -4.687 -26.378 1.00 75.06 108 ILE A C 1
ATOM 829 O O . ILE A 1 108 ? 5.433 -5.166 -25.626 1.00 75.06 108 ILE A O 1
ATOM 833 N N . ALA A 1 109 ? 7.586 -4.971 -26.242 1.00 76.75 109 ALA A N 1
ATOM 834 C CA . ALA A 1 109 ? 8.099 -5.860 -25.201 1.00 76.75 109 ALA A CA 1
ATOM 835 C C . ALA A 1 109 ? 7.880 -5.255 -23.804 1.00 76.75 109 ALA A C 1
ATOM 837 O O . ALA A 1 109 ? 7.425 -5.942 -22.887 1.00 76.75 109 ALA A O 1
ATOM 838 N N . HIS A 1 110 ? 8.104 -3.944 -23.661 1.00 79.44 110 HIS A N 1
ATOM 839 C CA . HIS A 1 110 ? 7.835 -3.211 -22.423 1.00 79.44 110 HIS A CA 1
ATOM 840 C C . HIS A 1 110 ? 6.344 -3.174 -22.056 1.00 79.44 110 HIS A C 1
ATOM 842 O O . HIS A 1 110 ? 6.004 -3.384 -20.889 1.00 79.44 110 HIS A O 1
ATOM 848 N N . ALA A 1 111 ? 5.451 -2.948 -23.026 1.00 81.19 111 ALA A N 1
ATOM 849 C CA . ALA A 1 111 ? 4.005 -2.970 -22.801 1.00 81.19 111 ALA A CA 1
ATOM 850 C C . ALA A 1 111 ? 3.524 -4.363 -22.366 1.00 81.19 111 ALA A C 1
ATOM 852 O O . ALA A 1 111 ? 2.847 -4.495 -21.347 1.00 81.19 111 ALA A O 1
ATOM 853 N N . THR A 1 112 ? 3.973 -5.410 -23.064 1.00 84.94 112 THR A N 1
ATOM 854 C CA . THR A 1 112 ? 3.621 -6.802 -22.748 1.00 84.94 112 THR A CA 1
ATOM 855 C C . THR A 1 112 ? 4.096 -7.195 -21.350 1.00 84.94 112 THR A C 1
ATOM 857 O O . THR A 1 112 ? 3.334 -7.770 -20.573 1.00 84.94 112 THR A O 1
ATOM 860 N N . PHE A 1 113 ? 5.337 -6.857 -20.991 1.00 88.31 113 PHE A N 1
ATOM 861 C CA . PHE A 1 113 ? 5.851 -7.072 -19.640 1.00 88.31 113 PHE A CA 1
ATOM 862 C C . PHE A 1 113 ? 4.998 -6.349 -18.589 1.00 88.31 113 PHE A C 1
ATOM 864 O O . PHE A 1 113 ? 4.617 -6.952 -17.585 1.00 88.31 113 PHE A O 1
ATOM 871 N N . ALA A 1 114 ? 4.654 -5.079 -18.829 1.00 86.44 114 ALA A N 1
ATOM 872 C CA . ALA A 1 114 ? 3.846 -4.286 -17.909 1.00 86.44 114 ALA A CA 1
ATOM 873 C C . ALA A 1 114 ? 2.437 -4.870 -17.707 1.00 86.44 114 ALA A C 1
ATOM 875 O O . ALA A 1 114 ? 1.963 -4.915 -16.571 1.00 86.44 114 ALA A O 1
ATOM 876 N N . ASP A 1 115 ? 1.794 -5.359 -18.768 1.00 88.50 115 ASP A N 1
ATOM 877 C CA . ASP A 1 115 ? 0.482 -6.011 -18.697 1.00 88.50 115 ASP A CA 1
ATOM 878 C C . ASP A 1 115 ? 0.538 -7.315 -17.896 1.00 88.50 115 ASP A C 1
ATOM 880 O O . ASP A 1 115 ? -0.289 -7.549 -17.012 1.00 88.50 115 ASP A O 1
ATOM 884 N N . ARG A 1 116 ? 1.557 -8.151 -18.136 1.00 90.31 116 ARG A N 1
ATOM 885 C CA . ARG A 1 116 ? 1.759 -9.401 -17.386 1.00 90.31 116 ARG A CA 1
ATOM 886 C C . ARG A 1 116 ? 2.082 -9.142 -15.917 1.00 90.31 116 ARG A C 1
ATOM 888 O O . ARG A 1 116 ? 1.543 -9.825 -15.049 1.00 90.31 116 ARG A O 1
ATOM 895 N N . ALA A 1 117 ? 2.912 -8.143 -15.627 1.00 90.56 117 ALA A N 1
ATOM 896 C CA . ALA A 1 117 ? 3.208 -7.724 -14.261 1.00 90.56 117 ALA A CA 1
ATOM 897 C C . ALA A 1 117 ? 1.943 -7.241 -13.542 1.00 90.56 117 ALA A C 1
ATOM 899 O O . ALA A 1 117 ? 1.692 -7.626 -12.400 1.00 90.56 117 ALA A O 1
ATOM 900 N N . PHE A 1 118 ? 1.110 -6.457 -14.227 1.00 89.12 118 PHE A N 1
ATOM 901 C CA . PHE A 1 118 ? -0.146 -5.966 -13.674 1.00 89.12 118 PHE A CA 1
ATOM 902 C C . PHE A 1 118 ? -1.145 -7.097 -13.404 1.00 89.12 118 PHE A C 1
ATOM 904 O O . PHE A 1 118 ? -1.750 -7.140 -12.332 1.00 89.12 118 PHE A O 1
ATOM 911 N N . MET A 1 119 ? -1.257 -8.057 -14.325 1.00 90.25 119 MET A N 1
ATOM 912 C CA . MET A 1 119 ? -2.106 -9.239 -14.164 1.00 90.25 119 MET A CA 1
ATOM 913 C C . MET A 1 119 ? -1.713 -10.079 -12.934 1.00 90.25 119 MET A C 1
ATOM 915 O O . MET A 1 119 ? -2.573 -10.657 -12.272 1.00 90.25 119 MET A O 1
ATOM 919 N N . LEU A 1 120 ? -0.419 -10.130 -12.600 1.00 92.12 120 LEU A N 1
ATOM 920 C CA . LEU A 1 120 ? 0.108 -10.894 -11.464 1.00 92.12 120 LEU A CA 1
ATOM 921 C C . LEU A 1 120 ? 0.142 -10.102 -10.145 1.00 92.12 120 LEU A C 1
ATOM 923 O O . LEU A 1 120 ? 0.309 -10.702 -9.082 1.00 92.12 120 LEU A O 1
ATOM 927 N N . TRP A 1 121 ? -0.062 -8.779 -10.170 1.00 90.25 121 TRP A N 1
ATOM 928 C CA . TRP A 1 121 ? -0.025 -7.930 -8.972 1.00 90.25 121 TRP A CA 1
ATOM 929 C C . TRP A 1 121 ? -0.947 -8.422 -7.841 1.00 90.25 121 TRP A C 1
ATOM 931 O O . TRP A 1 121 ? -0.481 -8.472 -6.703 1.00 90.25 121 TRP A O 1
ATOM 941 N N . PRO A 1 122 ? -2.193 -8.889 -8.061 1.00 90.38 122 PRO A N 1
ATOM 942 C CA . PRO A 1 122 ? -3.027 -9.377 -6.959 1.00 90.38 122 PRO A CA 1
ATOM 943 C C . PRO A 1 122 ? -2.342 -10.420 -6.057 1.00 90.38 122 PRO A C 1
ATOM 945 O O . PRO A 1 122 ? -2.529 -10.380 -4.843 1.00 90.38 122 PRO A O 1
ATOM 948 N N . ILE A 1 123 ? -1.470 -11.275 -6.610 1.00 92.88 123 ILE A N 1
ATOM 949 C CA . ILE A 1 123 ? -0.674 -12.251 -5.847 1.00 92.88 123 ILE A CA 1
ATOM 950 C C . ILE A 1 123 ? 0.296 -11.538 -4.894 1.00 92.88 123 ILE A C 1
ATOM 952 O O . ILE A 1 123 ? 0.331 -11.833 -3.695 1.00 92.88 123 ILE A O 1
ATOM 956 N N . PHE A 1 124 ? 1.050 -10.562 -5.406 1.00 94.75 124 PHE A N 1
ATOM 957 C CA . PHE A 1 124 ? 1.970 -9.751 -4.608 1.00 94.75 124 PHE A CA 1
ATOM 958 C C . PHE A 1 124 ? 1.231 -8.907 -3.562 1.00 94.75 124 PHE A C 1
ATOM 960 O O . PHE A 1 124 ? 1.704 -8.782 -2.434 1.00 94.75 124 PHE A O 1
ATOM 967 N N . THR A 1 125 ? 0.045 -8.387 -3.886 1.00 92.50 125 THR A N 1
ATOM 968 C CA . THR A 1 125 ? -0.808 -7.652 -2.939 1.00 92.50 125 THR A CA 1
ATOM 969 C C . THR A 1 125 ? -1.300 -8.555 -1.811 1.00 92.50 125 THR A C 1
ATOM 971 O O . THR A 1 125 ? -1.255 -8.154 -0.647 1.00 92.50 125 THR A O 1
ATOM 974 N N . CYS A 1 126 ? -1.719 -9.788 -2.112 1.00 93.44 126 CYS A N 1
ATOM 975 C CA . CYS A 1 126 ? -2.083 -10.766 -1.088 1.00 93.44 126 CYS A CA 1
ATOM 976 C C . CYS A 1 126 ? -0.909 -11.060 -0.147 1.00 93.44 126 CYS A C 1
ATOM 978 O O . CYS A 1 126 ? -1.095 -11.034 1.071 1.00 93.44 126 CYS A O 1
ATOM 980 N N . LEU A 1 127 ? 0.293 -11.271 -0.694 1.00 97.12 127 LEU A N 1
ATOM 981 C CA . LEU A 1 127 ? 1.502 -11.469 0.106 1.00 97.12 127 LEU A CA 1
ATOM 982 C C . LEU A 1 127 ? 1.805 -10.248 0.978 1.00 97.12 127 LEU A C 1
ATOM 984 O O . LEU A 1 127 ? 2.012 -10.388 2.182 1.00 97.12 127 LEU A O 1
ATOM 988 N N . TYR A 1 128 ? 1.778 -9.053 0.394 1.00 95.00 128 TYR A N 1
ATOM 989 C CA . TYR A 1 128 ? 2.013 -7.793 1.090 1.00 95.00 128 TYR A CA 1
ATOM 990 C C . TYR A 1 128 ? 1.057 -7.599 2.277 1.00 95.00 128 TYR A C 1
ATOM 992 O O . TYR A 1 128 ? 1.503 -7.363 3.401 1.00 95.00 128 TYR A O 1
ATOM 1000 N N . ILE A 1 129 ? -0.252 -7.777 2.065 1.00 94.06 129 ILE A N 1
ATOM 1001 C CA . ILE A 1 129 ? -1.259 -7.660 3.130 1.00 94.06 129 ILE A CA 1
ATOM 1002 C C . ILE A 1 129 ? -1.040 -8.738 4.197 1.00 94.06 129 ILE A C 1
ATOM 1004 O O . ILE A 1 129 ? -1.066 -8.434 5.392 1.00 94.06 129 ILE A O 1
ATOM 1008 N N . ALA A 1 130 ? -0.792 -9.988 3.797 1.00 95.25 130 ALA A N 1
ATOM 1009 C CA . ALA A 1 130 ? -0.565 -11.084 4.734 1.00 95.25 130 ALA A CA 1
ATOM 1010 C C . ALA A 1 130 ? 0.670 -10.832 5.615 1.00 95.25 130 ALA A C 1
ATOM 1012 O O . ALA A 1 130 ? 0.617 -11.069 6.824 1.00 95.25 130 ALA A O 1
ATOM 1013 N N . LEU A 1 131 ? 1.750 -10.285 5.047 1.00 96.38 131 LEU A N 1
ATOM 1014 C CA . LEU A 1 131 ? 2.950 -9.884 5.782 1.00 96.38 131 LEU A CA 1
ATOM 1015 C C . LEU A 1 131 ? 2.667 -8.738 6.758 1.00 96.38 131 LEU A C 1
ATOM 1017 O O . LEU A 1 131 ? 3.063 -8.833 7.921 1.00 96.38 131 LEU A O 1
ATOM 1021 N N . ILE A 1 132 ? 1.937 -7.698 6.340 1.00 94.12 132 ILE A N 1
ATOM 1022 C CA . ILE A 1 132 ? 1.555 -6.596 7.237 1.00 94.12 132 ILE A CA 1
ATOM 1023 C C . ILE A 1 132 ? 0.763 -7.118 8.428 1.00 94.12 132 ILE A C 1
ATOM 1025 O O . ILE A 1 132 ? 1.077 -6.788 9.569 1.00 94.12 132 ILE A O 1
ATOM 1029 N N . VAL A 1 133 ? -0.240 -7.963 8.188 1.00 93.81 133 VAL A N 1
ATOM 1030 C CA . VAL A 1 133 ? -1.049 -8.535 9.270 1.00 93.81 133 VAL A CA 1
ATOM 1031 C C . VAL A 1 133 ? -0.175 -9.409 10.175 1.00 93.81 133 VAL A C 1
ATOM 1033 O O . VAL A 1 133 ? -0.256 -9.304 11.402 1.00 93.81 133 VAL A O 1
ATOM 1036 N N . ARG A 1 134 ? 0.719 -10.223 9.593 1.00 95.00 134 ARG A N 1
ATOM 1037 C CA . ARG A 1 134 ? 1.608 -11.136 10.326 1.00 95.00 134 ARG A CA 1
ATOM 1038 C C . ARG A 1 134 ? 2.608 -10.418 11.227 1.00 95.00 134 ARG A C 1
ATOM 1040 O O . ARG A 1 134 ? 2.926 -10.945 12.299 1.00 95.00 134 ARG A O 1
ATOM 1047 N N . PHE A 1 135 ? 3.116 -9.275 10.778 1.00 95.06 135 PHE A N 1
ATOM 1048 C CA . PHE A 1 135 ? 4.177 -8.504 11.426 1.00 95.06 135 PHE A CA 1
ATOM 1049 C C . PHE A 1 135 ? 3.695 -7.144 11.947 1.00 95.06 135 PHE A C 1
ATOM 1051 O O . PHE A 1 135 ? 4.506 -6.285 12.280 1.00 95.06 135 PHE A O 1
ATOM 1058 N N . SER A 1 136 ? 2.382 -6.964 12.100 1.00 92.00 136 SER A N 1
ATOM 1059 C CA . SER A 1 136 ? 1.746 -5.705 12.514 1.00 92.00 136 SER A CA 1
ATOM 1060 C C . SER A 1 136 ? 2.349 -5.094 13.783 1.00 92.00 136 SER A C 1
ATOM 1062 O O . SER A 1 136 ? 2.523 -3.881 13.862 1.00 92.00 136 SER A O 1
ATOM 1064 N N . SER A 1 137 ? 2.740 -5.921 14.760 1.00 90.94 137 SER A N 1
ATOM 1065 C CA . SER A 1 137 ? 3.406 -5.443 15.978 1.00 90.94 137 SER A CA 1
ATOM 1066 C C . SER A 1 137 ? 4.792 -4.851 15.717 1.00 90.94 137 SER A C 1
ATOM 1068 O O . SER A 1 137 ? 5.141 -3.846 16.328 1.00 90.94 137 SER A O 1
ATOM 1070 N N . ALA A 1 138 ? 5.574 -5.455 14.820 1.00 94.19 138 ALA A N 1
ATOM 1071 C CA . ALA A 1 138 ? 6.894 -4.949 14.453 1.00 94.19 138 ALA A CA 1
ATOM 1072 C C . ALA A 1 138 ? 6.785 -3.687 13.590 1.00 94.19 138 ALA A C 1
ATOM 1074 O O . ALA A 1 138 ? 7.636 -2.819 13.681 1.00 94.19 138 ALA A O 1
ATOM 1075 N N . LEU A 1 139 ? 5.708 -3.542 12.814 1.00 93.12 139 LEU A N 1
ATOM 1076 C CA . LEU A 1 139 ? 5.470 -2.400 11.926 1.00 93.12 139 LEU A CA 1
ATOM 1077 C C . LEU A 1 139 ? 4.838 -1.186 12.626 1.00 93.12 139 LEU A C 1
ATOM 1079 O O . LEU A 1 139 ? 4.490 -0.208 11.968 1.00 93.12 139 LEU A O 1
ATOM 1083 N N . ARG A 1 140 ? 4.701 -1.198 13.960 1.00 92.00 140 ARG A N 1
ATOM 1084 C CA . ARG A 1 140 ? 4.119 -0.073 14.718 1.00 92.00 140 ARG A CA 1
ATOM 1085 C C . ARG A 1 140 ? 4.888 1.236 14.540 1.00 92.00 140 ARG A C 1
ATOM 1087 O O . ARG A 1 140 ? 4.284 2.301 14.610 1.00 92.00 140 ARG A O 1
ATOM 1094 N N . PHE A 1 141 ? 6.188 1.174 14.262 1.00 93.38 141 PHE A N 1
ATOM 1095 C CA . PHE A 1 141 ? 6.984 2.365 13.960 1.00 93.38 141 PHE A CA 1
ATOM 1096 C C . PHE A 1 141 ? 6.566 3.040 12.637 1.00 93.38 141 PHE A C 1
ATOM 1098 O O . PHE A 1 141 ? 6.921 4.180 12.399 1.00 93.38 141 PHE A O 1
ATOM 1105 N N . LEU A 1 142 ? 5.771 2.396 11.774 1.00 92.44 142 LEU A N 1
ATOM 1106 C CA . LEU A 1 142 ? 5.220 3.025 10.565 1.00 92.44 142 LEU A CA 1
ATOM 1107 C C . LEU A 1 142 ? 3.906 3.782 10.820 1.00 92.44 142 LEU A C 1
ATOM 1109 O O . LEU A 1 142 ? 3.419 4.482 9.934 1.00 92.44 142 LEU A O 1
ATOM 1113 N N . ILE A 1 143 ? 3.326 3.679 12.023 1.00 91.69 143 ILE A N 1
ATOM 1114 C CA . ILE A 1 143 ? 2.068 4.358 12.374 1.00 91.69 143 ILE A CA 1
ATOM 1115 C C . ILE A 1 143 ? 2.138 5.879 12.136 1.00 91.69 143 ILE A C 1
ATOM 1117 O O . ILE A 1 143 ? 1.169 6.410 11.589 1.00 91.69 143 ILE A O 1
ATOM 1121 N N . PRO A 1 144 ? 3.224 6.598 12.500 1.00 92.81 144 PRO A N 1
ATOM 1122 C CA . PRO A 1 144 ? 3.330 8.037 12.256 1.00 92.81 144 PRO A CA 1
ATOM 1123 C C . PRO A 1 144 ? 3.144 8.420 10.785 1.00 92.81 144 PRO A C 1
ATOM 1125 O O . PRO A 1 144 ? 2.384 9.336 10.477 1.00 92.81 144 PRO A O 1
ATOM 1128 N N . ILE A 1 145 ? 3.748 7.654 9.874 1.00 92.25 145 ILE A N 1
ATOM 1129 C CA . ILE A 1 145 ? 3.604 7.850 8.427 1.00 92.25 145 ILE A CA 1
ATOM 1130 C 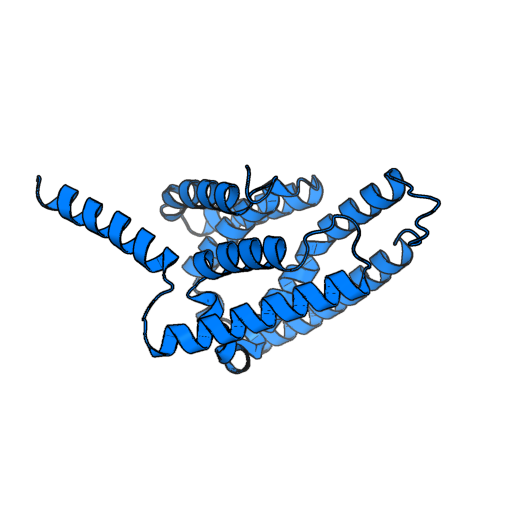C . ILE A 1 145 ? 2.145 7.655 8.005 1.00 92.25 145 ILE A C 1
ATOM 1132 O O . ILE A 1 145 ? 1.574 8.486 7.303 1.00 92.25 145 ILE A O 1
ATOM 1136 N N . GLY A 1 146 ? 1.506 6.588 8.489 1.00 88.12 146 GLY A N 1
ATOM 1137 C CA . GLY A 1 146 ? 0.112 6.276 8.160 1.00 88.12 146 GLY A CA 1
ATOM 1138 C C . GLY A 1 146 ? -0.911 7.305 8.659 1.00 88.12 146 GLY A C 1
ATOM 1139 O O . GLY A 1 146 ? -2.028 7.345 8.150 1.00 88.12 146 GLY A O 1
ATOM 1140 N N . LYS A 1 147 ? -0.555 8.153 9.633 1.00 90.19 147 LYS A N 1
ATOM 1141 C CA . LYS A 1 147 ? -1.419 9.235 10.139 1.00 90.19 147 LYS A CA 1
ATOM 1142 C C . LYS A 1 147 ? -1.351 10.518 9.307 1.00 90.19 147 LYS A C 1
ATOM 1144 O O . LYS A 1 147 ? -2.172 11.408 9.525 1.00 90.19 147 LYS A O 1
ATOM 1149 N N . MET A 1 148 ? -0.383 10.627 8.396 1.00 93.06 148 MET A N 1
ATOM 1150 C CA . MET A 1 148 ? -0.099 11.843 7.628 1.00 93.06 148 MET A CA 1
ATOM 1151 C C . MET A 1 148 ? -0.012 11.590 6.107 1.00 93.06 148 MET A C 1
ATOM 1153 O O . MET A 1 148 ? 0.932 12.065 5.473 1.00 93.06 148 MET A O 1
ATOM 1157 N N . PRO A 1 149 ? -0.935 10.825 5.488 1.00 91.00 149 PRO A N 1
ATOM 1158 C CA . PRO A 1 149 ? -0.784 10.395 4.098 1.00 91.00 149 PRO A CA 1
ATOM 1159 C C . PRO A 1 149 ? -0.780 11.550 3.084 1.00 91.00 149 PRO A C 1
ATOM 1161 O O . PRO A 1 149 ? -0.025 11.501 2.118 1.00 91.00 149 PRO A O 1
ATOM 1164 N N . ILE A 1 150 ? -1.584 12.595 3.295 1.00 90.19 150 ILE A N 1
ATOM 1165 C CA . ILE A 1 150 ? -1.692 13.749 2.391 1.00 90.19 150 ILE A CA 1
ATOM 1166 C C . ILE A 1 150 ? -0.464 14.640 2.554 1.00 90.19 150 ILE A C 1
ATOM 1168 O O . ILE A 1 150 ? 0.158 15.014 1.561 1.00 90.19 150 ILE A O 1
ATOM 1172 N N . THR A 1 151 ? -0.068 14.930 3.798 1.00 93.81 151 THR A N 1
ATOM 1173 C CA . THR A 1 151 ? 1.163 15.682 4.073 1.00 93.81 151 THR A CA 1
ATOM 1174 C C . THR A 1 151 ? 2.372 14.972 3.475 1.00 93.81 151 THR A C 1
ATOM 1176 O O . THR A 1 151 ? 3.204 15.622 2.851 1.00 93.81 151 THR A O 1
ATOM 1179 N N . ILE A 1 152 ? 2.477 13.650 3.628 1.00 93.56 152 ILE A N 1
ATOM 1180 C CA . ILE A 1 152 ? 3.609 12.887 3.093 1.00 93.56 152 ILE A CA 1
ATOM 1181 C C . ILE A 1 152 ? 3.571 12.845 1.570 1.00 93.56 152 ILE A C 1
ATOM 1183 O O . ILE A 1 152 ? 4.619 13.032 0.966 1.00 93.56 152 ILE A O 1
ATOM 1187 N N . TYR A 1 153 ? 2.401 12.672 0.948 1.00 90.62 153 TYR A N 1
ATOM 1188 C CA . TYR A 1 153 ? 2.278 12.683 -0.511 1.00 90.62 153 TYR A CA 1
ATOM 1189 C C . TYR A 1 153 ? 2.683 14.032 -1.121 1.00 90.62 153 TYR A C 1
ATOM 1191 O O . TYR A 1 153 ? 3.460 14.074 -2.071 1.00 90.62 153 TYR A O 1
ATOM 1199 N N . ILE A 1 154 ? 2.210 15.145 -0.560 1.00 90.88 154 ILE A N 1
ATOM 1200 C CA . ILE A 1 154 ? 2.596 16.476 -1.043 1.00 90.88 154 ILE A CA 1
ATOM 1201 C C . ILE A 1 154 ? 4.064 16.766 -0.712 1.00 90.88 154 ILE A C 1
ATOM 1203 O O . ILE A 1 154 ? 4.804 17.263 -1.558 1.00 90.88 154 ILE A O 1
ATOM 1207 N N . GLY A 1 155 ? 4.512 16.399 0.490 1.00 91.75 155 GLY A N 1
ATOM 1208 C CA . GLY A 1 155 ? 5.895 16.560 0.930 1.00 91.75 155 GLY A CA 1
ATOM 1209 C C . GLY A 1 155 ? 6.887 15.821 0.033 1.00 91.75 155 GLY A C 1
ATOM 1210 O O . GLY A 1 155 ? 7.854 16.429 -0.414 1.00 91.75 155 GLY A O 1
ATOM 1211 N N . GLN A 1 156 ? 6.634 14.550 -0.301 1.00 91.12 156 GLN A N 1
ATOM 1212 C CA . GLN A 1 156 ? 7.496 13.798 -1.219 1.00 91.12 156 GLN A CA 1
ATOM 1213 C C . GLN A 1 156 ? 7.513 14.420 -2.621 1.00 91.12 156 GLN A C 1
ATOM 1215 O O . GLN A 1 156 ? 8.573 14.461 -3.231 1.00 91.12 156 GLN A O 1
ATOM 1220 N N . SER A 1 157 ? 6.385 14.940 -3.126 1.00 89.06 157 SER A N 1
ATOM 1221 C CA . SER A 1 157 ? 6.338 15.592 -4.442 1.00 89.06 157 SER A CA 1
ATOM 1222 C C . SER A 1 157 ? 7.166 16.875 -4.462 1.00 89.06 157 SER A C 1
ATOM 1224 O O . SER A 1 157 ? 7.925 17.092 -5.401 1.00 89.06 157 SER A O 1
ATOM 1226 N N . ILE A 1 158 ? 7.087 17.688 -3.404 1.00 90.19 158 ILE A N 1
ATOM 1227 C CA . ILE A 1 158 ? 7.932 18.880 -3.250 1.00 90.19 158 ILE A CA 1
ATOM 1228 C C . ILE A 1 158 ? 9.409 18.478 -3.167 1.00 90.19 158 ILE A C 1
ATOM 1230 O O . ILE A 1 158 ? 10.236 19.041 -3.875 1.00 90.19 158 ILE A O 1
ATOM 1234 N N . LEU A 1 159 ? 9.751 17.481 -2.345 1.00 91.12 159 LEU A N 1
ATOM 1235 C CA . LEU A 1 159 ? 11.130 17.003 -2.219 1.00 91.12 159 LEU A CA 1
ATOM 1236 C C . LEU A 1 159 ? 11.672 16.443 -3.538 1.00 91.12 159 LEU A C 1
ATOM 1238 O O . LEU A 1 159 ? 12.837 16.664 -3.848 1.00 91.12 159 LEU A O 1
ATOM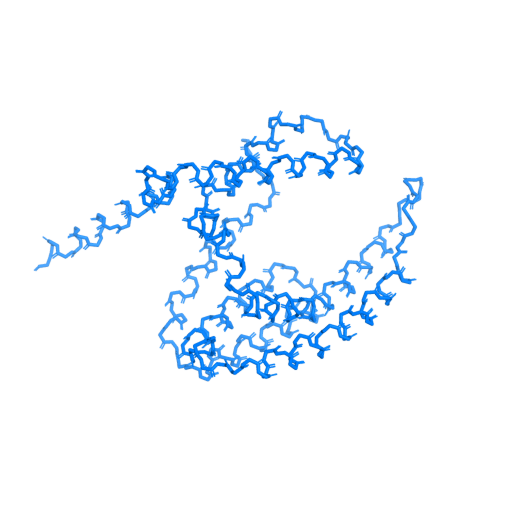 1242 N N . LEU A 1 160 ? 10.842 15.763 -4.329 1.00 88.12 160 LEU A N 1
ATOM 1243 C CA . LEU A 1 160 ? 11.231 15.240 -5.636 1.00 88.12 160 LEU A CA 1
ATOM 1244 C C . LEU A 1 160 ? 11.549 16.370 -6.624 1.00 88.12 160 LEU A C 1
ATOM 1246 O O . LEU A 1 160 ? 12.567 16.294 -7.307 1.00 88.12 160 LEU A O 1
ATOM 1250 N N . LEU A 1 161 ? 10.750 17.444 -6.631 1.00 86.00 161 LEU A N 1
ATOM 1251 C CA . LEU A 1 161 ? 11.026 18.645 -7.430 1.00 86.00 161 LEU A CA 1
ATOM 1252 C C . LEU A 1 161 ? 12.325 19.349 -7.009 1.00 86.00 161 LEU A C 1
ATOM 1254 O O . LEU A 1 1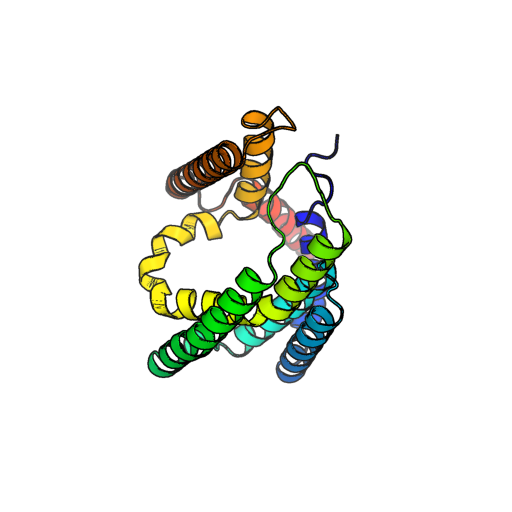61 ? 13.032 19.888 -7.855 1.00 86.00 161 LEU A O 1
ATOM 1258 N N . LEU A 1 162 ? 12.648 19.344 -5.712 1.00 87.88 162 LEU A N 1
ATOM 1259 C CA . LEU A 1 162 ? 13.857 19.986 -5.184 1.00 87.88 162 LEU A CA 1
ATOM 1260 C C . LEU A 1 162 ? 15.127 19.149 -5.399 1.00 87.88 162 LEU A C 1
ATOM 1262 O O . LEU A 1 162 ? 16.190 19.707 -5.658 1.00 87.88 162 LEU A O 1
ATOM 1266 N N . LEU A 1 163 ? 15.034 17.825 -5.254 1.00 85.00 163 LEU A N 1
ATOM 1267 C CA . LEU A 1 163 ? 16.187 16.915 -5.252 1.00 85.00 163 LEU A CA 1
ATOM 1268 C C . LEU A 1 163 ? 16.489 16.297 -6.621 1.00 85.00 163 LEU A C 1
ATOM 1270 O O . LEU A 1 163 ? 17.581 15.767 -6.811 1.00 85.00 163 LEU A O 1
ATOM 1274 N N . SER A 1 164 ? 15.549 16.343 -7.568 1.00 77.31 164 SER A N 1
ATOM 1275 C CA . SER A 1 164 ? 15.720 15.774 -8.907 1.00 77.31 164 SER A CA 1
ATOM 1276 C C . SER A 1 164 ? 15.350 16.783 -10.002 1.00 77.31 164 SER A C 1
ATOM 1278 O O . SER A 1 164 ? 14.365 16.582 -10.709 1.00 77.31 164 SER A O 1
ATOM 1280 N N . PRO A 1 165 ? 16.128 17.870 -10.167 1.00 63.91 165 PRO A N 1
ATOM 1281 C CA . PRO A 1 165 ? 15.811 18.940 -11.116 1.00 63.91 165 PRO A CA 1
ATOM 1282 C C . PRO A 1 165 ? 16.035 18.562 -12.591 1.00 63.91 165 PRO A C 1
ATOM 1284 O O . PRO A 1 165 ? 15.642 19.319 -13.473 1.00 63.91 165 PRO A O 1
ATOM 1287 N N . SER A 1 166 ? 16.692 17.433 -12.873 1.00 69.31 166 SER A N 1
ATOM 1288 C CA . SER A 1 166 ? 17.002 16.975 -14.230 1.00 69.31 166 SER A CA 1
ATOM 1289 C C . SER A 1 166 ? 16.195 15.738 -14.614 1.00 69.31 166 SER A C 1
ATOM 1291 O O . SER A 1 166 ? 16.145 14.778 -13.845 1.00 69.31 166 SER A O 1
ATOM 1293 N N . ASP A 1 167 ? 15.683 15.710 -15.845 1.00 66.00 167 ASP A N 1
ATOM 1294 C CA . ASP A 1 167 ? 14.923 14.574 -16.391 1.00 66.00 167 ASP A CA 1
ATOM 1295 C C . ASP A 1 167 ? 15.783 13.318 -16.647 1.00 66.00 167 ASP A C 1
ATOM 1297 O O . ASP A 1 167 ? 15.258 12.213 -16.777 1.00 66.00 167 ASP A O 1
ATOM 1301 N N . LEU A 1 168 ? 17.113 13.461 -16.695 1.00 64.81 168 LEU A N 1
ATOM 1302 C CA . LEU A 1 168 ? 18.049 12.355 -16.898 1.00 64.81 168 LEU A CA 1
ATOM 1303 C C . LEU A 1 168 ? 18.786 12.017 -15.598 1.00 64.81 168 LEU A C 1
ATOM 1305 O O . LEU A 1 168 ? 19.871 12.529 -15.332 1.00 64.81 168 LEU A O 1
ATOM 1309 N N . ILE A 1 169 ? 18.204 11.118 -14.806 1.00 76.31 169 ILE A N 1
ATOM 1310 C CA . ILE A 1 169 ? 18.857 10.503 -13.644 1.00 76.31 169 ILE A CA 1
ATOM 1311 C C . ILE A 1 169 ? 19.167 9.034 -13.931 1.00 76.31 169 ILE A C 1
ATOM 1313 O O . ILE A 1 169 ? 18.374 8.313 -14.536 1.00 76.31 169 ILE A O 1
ATOM 1317 N N . THR A 1 170 ? 20.332 8.564 -13.489 1.00 83.44 170 THR A N 1
ATOM 1318 C CA . THR A 1 170 ? 20.658 7.131 -13.546 1.00 83.44 170 THR A CA 1
ATOM 1319 C C . THR A 1 170 ? 19.776 6.339 -12.576 1.00 83.44 170 THR A C 1
ATOM 1321 O O . THR A 1 170 ? 19.287 6.881 -11.584 1.00 83.44 170 THR A O 1
ATOM 1324 N N . LEU A 1 171 ? 19.620 5.028 -12.797 1.00 79.44 171 LEU A N 1
ATOM 1325 C CA . LEU A 1 171 ? 18.860 4.155 -11.890 1.00 79.44 171 LEU A CA 1
ATOM 1326 C C . LEU A 1 171 ? 19.387 4.212 -10.443 1.00 79.44 171 LEU A C 1
ATOM 1328 O O . LEU A 1 171 ? 18.603 4.249 -9.497 1.00 79.44 171 LEU A O 1
ATOM 1332 N N . GLY A 1 172 ? 20.713 4.262 -10.271 1.00 84.00 172 GLY A N 1
ATOM 1333 C CA . GLY A 1 172 ? 21.345 4.377 -8.955 1.00 84.00 172 GLY A CA 1
ATOM 1334 C C . GLY A 1 172 ? 21.026 5.703 -8.262 1.00 84.00 172 GLY A C 1
ATOM 1335 O O . GLY A 1 172 ? 20.703 5.712 -7.075 1.00 84.00 172 GLY A O 1
ATOM 1336 N N . GLN A 1 173 ? 21.041 6.813 -9.006 1.00 85.00 173 GLN A N 1
ATOM 1337 C CA . GLN A 1 173 ? 20.631 8.122 -8.490 1.00 85.00 173 GLN A CA 1
ATOM 1338 C C . GLN A 1 173 ? 19.138 8.153 -8.157 1.00 85.00 173 GLN A C 1
ATOM 1340 O O . GLN A 1 173 ? 18.778 8.620 -7.084 1.00 85.00 173 GLN A O 1
ATOM 1345 N N . ALA A 1 174 ? 18.274 7.597 -9.011 1.00 84.44 174 ALA A N 1
ATOM 1346 C CA . ALA A 1 174 ? 16.840 7.502 -8.745 1.00 84.44 174 ALA A CA 1
ATOM 1347 C C . ALA A 1 174 ? 16.554 6.723 -7.453 1.00 84.44 174 ALA A C 1
ATOM 1349 O O . ALA A 1 174 ? 15.776 7.171 -6.607 1.00 84.44 174 ALA A O 1
ATOM 1350 N N . PHE A 1 175 ? 17.237 5.591 -7.262 1.00 87.56 175 PHE A N 1
ATOM 1351 C CA . PHE A 1 175 ? 17.138 4.808 -6.036 1.00 87.56 175 PHE A CA 1
ATOM 1352 C C . PHE A 1 175 ? 17.613 5.609 -4.817 1.00 87.56 175 PHE A C 1
ATOM 1354 O O . PHE A 1 175 ? 16.874 5.715 -3.838 1.00 87.56 175 PHE A O 1
ATOM 1361 N N . ALA A 1 176 ? 18.791 6.236 -4.891 1.00 90.06 176 ALA A N 1
ATOM 1362 C CA . ALA A 1 176 ? 19.333 7.053 -3.807 1.00 90.06 176 ALA A CA 1
ATOM 1363 C C . ALA A 1 176 ? 18.401 8.219 -3.436 1.00 90.06 176 ALA A C 1
ATOM 1365 O O . ALA A 1 176 ? 18.069 8.387 -2.263 1.00 90.06 176 ALA A O 1
ATOM 1366 N N . THR A 1 177 ? 17.909 8.971 -4.422 1.00 90.06 177 THR A N 1
ATOM 1367 C CA . THR A 1 177 ? 16.966 10.077 -4.215 1.00 90.06 177 THR A CA 1
ATOM 1368 C C . THR A 1 177 ? 15.674 9.588 -3.570 1.00 90.06 177 THR A C 1
ATOM 1370 O O . THR A 1 177 ? 15.224 10.170 -2.584 1.00 90.06 177 THR A O 1
ATOM 1373 N N . SER A 1 178 ? 15.098 8.481 -4.052 1.00 90.56 178 SER A N 1
ATOM 1374 C CA . SER A 1 178 ? 13.884 7.909 -3.457 1.00 90.56 178 SER A CA 1
ATOM 1375 C C . SER A 1 178 ? 14.093 7.478 -2.000 1.00 90.56 178 SER A C 1
ATOM 1377 O O . SER A 1 178 ? 13.258 7.773 -1.144 1.00 90.56 178 SER A O 1
ATOM 1379 N N . ALA A 1 179 ? 15.235 6.859 -1.687 1.00 93.75 179 ALA A N 1
ATOM 1380 C CA . ALA A 1 179 ? 15.580 6.450 -0.332 1.00 93.75 179 ALA A CA 1
ATOM 1381 C C . ALA A 1 179 ? 15.734 7.663 0.596 1.00 93.75 179 ALA A C 1
ATOM 1383 O O . ALA A 1 179 ? 15.190 7.661 1.700 1.00 93.75 179 ALA A O 1
ATOM 1384 N N . ILE A 1 180 ? 16.406 8.723 0.133 1.00 94.50 180 ILE A N 1
ATOM 1385 C CA . ILE A 1 180 ? 16.554 9.983 0.872 1.00 94.50 180 ILE A CA 1
ATOM 1386 C C . ILE A 1 180 ? 15.182 10.590 1.175 1.00 94.50 180 ILE A C 1
ATOM 1388 O O . ILE A 1 180 ? 14.907 10.922 2.327 1.00 94.50 180 ILE A O 1
ATOM 1392 N N . ILE A 1 181 ? 14.297 10.685 0.179 1.00 94.00 181 ILE A N 1
ATOM 1393 C CA . ILE A 1 181 ? 12.943 11.229 0.357 1.00 94.00 181 ILE A CA 1
ATOM 1394 C C . ILE A 1 181 ? 12.168 10.419 1.400 1.00 94.00 181 ILE A C 1
ATOM 1396 O O . ILE A 1 181 ? 11.599 10.997 2.326 1.00 94.00 181 ILE A O 1
ATOM 1400 N N . VAL A 1 182 ? 12.184 9.086 1.299 1.00 93.38 182 VAL A N 1
ATOM 1401 C CA . VAL A 1 182 ? 11.503 8.205 2.259 1.00 93.38 182 VAL A CA 1
ATOM 1402 C C . VAL A 1 182 ? 12.046 8.405 3.675 1.00 93.38 182 VAL A C 1
ATOM 1404 O O . VAL A 1 182 ? 11.255 8.510 4.612 1.00 93.38 182 VAL A O 1
ATOM 1407 N N . ILE A 1 183 ? 13.367 8.509 3.844 1.00 95.62 183 ILE A N 1
ATOM 1408 C CA . ILE A 1 183 ? 14.003 8.754 5.146 1.00 95.62 183 ILE A CA 1
ATOM 1409 C C . ILE A 1 183 ? 13.589 10.120 5.708 1.00 95.62 183 ILE A C 1
ATOM 1411 O O . ILE A 1 183 ? 13.223 10.207 6.881 1.00 95.62 183 ILE A O 1
ATOM 1415 N N . ILE A 1 184 ? 13.585 11.174 4.888 1.00 95.50 184 ILE A N 1
ATOM 1416 C CA . ILE A 1 184 ? 13.144 12.512 5.304 1.00 95.50 184 ILE A CA 1
ATOM 1417 C C . ILE A 1 184 ? 11.679 12.465 5.752 1.00 95.50 184 ILE A C 1
ATOM 1419 O O . ILE A 1 184 ? 11.372 12.868 6.873 1.00 95.50 184 ILE A O 1
ATOM 1423 N N . CYS A 1 185 ? 10.774 11.911 4.939 1.00 94.75 185 CYS A N 1
ATOM 1424 C CA . CYS A 1 185 ? 9.358 11.774 5.292 1.00 94.75 185 CYS A CA 1
ATOM 1425 C C . CYS A 1 185 ? 9.159 10.947 6.572 1.00 94.75 185 CYS A C 1
ATOM 1427 O O . CYS A 1 185 ? 8.323 11.282 7.420 1.00 94.75 185 CYS A O 1
ATOM 1429 N N . PHE A 1 186 ? 9.949 9.888 6.746 1.00 95.19 186 PHE A N 1
ATOM 1430 C CA . PHE A 1 186 ? 9.941 9.065 7.947 1.00 95.19 186 PHE A CA 1
ATOM 1431 C C . PHE A 1 186 ? 10.317 9.881 9.187 1.00 95.19 186 PHE A C 1
ATOM 1433 O O . PHE A 1 186 ? 9.552 9.911 10.152 1.00 95.19 186 PHE A O 1
ATOM 1440 N N . ILE A 1 187 ? 11.450 10.583 9.161 1.00 96.38 187 ILE A N 1
ATOM 1441 C CA . ILE A 1 187 ? 11.925 11.385 10.295 1.00 96.38 187 ILE A CA 1
ATOM 1442 C C . ILE A 1 187 ? 10.942 12.521 10.587 1.00 96.38 187 ILE A C 1
ATOM 1444 O O . ILE A 1 187 ? 10.505 12.676 11.728 1.00 96.38 187 ILE A O 1
ATOM 1448 N N . CYS A 1 188 ? 10.537 13.276 9.563 1.00 95.31 188 CYS A N 1
ATOM 1449 C CA . CYS A 1 188 ? 9.616 14.398 9.708 1.00 95.31 188 CYS A CA 1
ATOM 1450 C C . CYS A 1 188 ? 8.273 13.964 10.306 1.00 95.31 188 CYS A C 1
ATOM 1452 O O . CYS A 1 188 ? 7.794 14.622 11.224 1.00 95.31 188 CYS A O 1
ATOM 1454 N N . SER A 1 189 ? 7.688 12.847 9.859 1.00 95.19 189 SER A N 1
ATOM 1455 C CA . SER A 1 189 ? 6.420 12.348 10.420 1.00 95.19 189 SER A CA 1
ATOM 1456 C C . SER A 1 189 ? 6.542 11.952 11.895 1.00 95.19 189 SER A C 1
ATOM 1458 O O . SER A 1 189 ? 5.656 12.258 12.693 1.00 95.19 189 SER A O 1
ATOM 1460 N N . HIS A 1 190 ? 7.659 11.332 12.288 1.00 95.44 190 HIS A N 1
ATOM 1461 C CA . HIS A 1 190 ? 7.912 10.958 13.680 1.00 95.44 190 HIS A CA 1
ATOM 1462 C C . HIS A 1 190 ? 8.140 12.165 14.579 1.00 95.44 190 HIS A C 1
ATOM 1464 O O . HIS A 1 190 ? 7.607 12.204 15.685 1.00 95.44 190 HIS A O 1
ATOM 1470 N N . VAL A 1 191 ? 8.940 13.133 14.131 1.00 96.19 191 VAL A N 1
ATOM 1471 C CA . VAL A 1 191 ? 9.215 14.354 14.895 1.00 96.19 191 VAL A CA 1
ATOM 1472 C C . VAL A 1 191 ? 7.943 15.185 15.020 1.00 96.19 191 VAL A C 1
ATOM 1474 O O . VAL A 1 191 ? 7.593 15.590 16.123 1.00 96.19 191 VAL A O 1
ATOM 1477 N N . TRP A 1 192 ? 7.206 15.374 13.924 1.00 95.81 192 TRP A N 1
ATOM 1478 C CA . TRP A 1 192 ? 5.976 16.162 13.906 1.00 95.81 192 TRP A CA 1
ATOM 1479 C C . TRP A 1 192 ? 4.922 15.617 14.871 1.00 95.81 192 TRP A C 1
ATOM 1481 O O . TRP A 1 192 ? 4.364 16.366 15.672 1.00 95.81 192 TRP A O 1
ATOM 1491 N N . LEU A 1 193 ? 4.689 14.302 14.856 1.00 93.12 193 LEU A N 1
ATOM 1492 C CA . LEU A 1 193 ? 3.662 13.681 15.694 1.00 93.12 193 LEU A CA 1
ATOM 1493 C C . LEU A 1 193 ? 4.030 13.577 17.182 1.00 93.12 193 LEU A C 1
ATOM 1495 O O . LEU A 1 193 ? 3.206 13.128 17.977 1.00 93.12 193 LEU A O 1
ATOM 1499 N N . ARG A 1 194 ? 5.232 14.017 17.583 1.00 93.12 194 ARG A N 1
ATOM 1500 C CA . ARG A 1 194 ? 5.546 14.278 18.999 1.00 93.12 194 ARG A CA 1
ATOM 1501 C C . ARG A 1 194 ? 4.900 15.566 19.504 1.00 93.12 194 ARG A C 1
ATOM 1503 O O . ARG A 1 194 ? 4.614 15.656 20.691 1.00 93.12 194 ARG A O 1
ATOM 1510 N N . PHE A 1 195 ? 4.679 16.539 18.620 1.00 93.56 195 PHE A N 1
ATOM 1511 C CA . PHE A 1 195 ? 4.145 17.859 18.968 1.00 93.56 195 PHE A CA 1
ATOM 1512 C C . PHE A 1 195 ? 2.682 18.037 18.548 1.00 93.56 195 PHE A C 1
ATOM 1514 O O . PHE A 1 195 ? 1.930 18.733 19.223 1.00 93.56 195 PHE A O 1
ATOM 1521 N N . PHE A 1 196 ? 2.259 17.391 17.458 1.00 91.81 196 PHE A N 1
ATOM 1522 C CA . PHE A 1 196 ? 0.926 17.555 16.878 1.00 91.81 196 PHE A CA 1
ATOM 1523 C C . PHE A 1 196 ? 0.199 16.217 16.720 1.00 91.81 196 PHE A C 1
ATOM 1525 O O . PHE A 1 196 ? 0.806 15.179 16.487 1.00 91.81 196 PHE A O 1
ATOM 1532 N N . ALA A 1 197 ? -1.133 16.227 16.801 1.00 88.06 197 ALA A N 1
ATOM 1533 C CA . ALA A 1 197 ? -1.932 15.000 16.707 1.00 88.06 197 ALA A CA 1
ATOM 1534 C C . ALA A 1 197 ? -2.143 14.495 15.266 1.00 88.06 197 ALA A C 1
ATOM 1536 O O . ALA A 1 197 ? -2.399 13.308 15.059 1.00 88.06 197 ALA A O 1
ATOM 1537 N N . ASN A 1 198 ? -2.070 15.396 14.281 1.00 88.50 198 ASN A N 1
ATOM 1538 C CA . ASN A 1 198 ? -2.279 15.117 12.860 1.00 88.50 198 ASN A CA 1
ATOM 1539 C C . ASN A 1 198 ? -1.235 15.866 12.032 1.00 88.50 198 ASN A C 1
ATOM 1541 O O . ASN A 1 198 ? -0.615 16.816 12.518 1.00 88.50 198 ASN A O 1
ATOM 1545 N N . GLY A 1 199 ? -1.078 15.468 10.774 1.00 92.00 199 GLY A N 1
ATOM 1546 C CA . GLY A 1 199 ? -0.260 16.227 9.842 1.00 92.00 199 GLY A CA 1
ATOM 1547 C C . GLY A 1 199 ? -0.873 17.589 9.498 1.00 92.00 199 GLY A C 1
ATOM 1548 O O . GLY A 1 199 ? -2.083 17.775 9.664 1.00 92.00 199 GLY A O 1
ATOM 1549 N N . PRO A 1 200 ? -0.053 18.554 9.049 1.00 91.88 200 PRO A N 1
ATOM 1550 C CA . PRO A 1 200 ? -0.504 19.906 8.746 1.00 91.88 200 PRO A CA 1
ATOM 1551 C C . PRO A 1 200 ? -1.647 19.936 7.722 1.00 91.88 200 PRO A C 1
ATOM 1553 O O . PRO A 1 200 ? -2.652 20.608 7.950 1.00 91.88 200 PRO A O 1
ATOM 1556 N N . LEU A 1 201 ? -1.542 19.173 6.626 1.00 91.25 201 LEU A N 1
ATOM 1557 C CA . LEU A 1 201 ? -2.588 19.147 5.595 1.00 91.25 201 LEU A CA 1
ATOM 1558 C C . LEU A 1 201 ? -3.832 18.380 6.052 1.00 91.25 201 LEU A C 1
ATOM 1560 O O . LEU A 1 201 ? -4.958 18.790 5.772 1.00 91.25 201 LEU A O 1
ATOM 1564 N N . GLU A 1 202 ? -3.653 17.299 6.807 1.00 91.50 202 GLU A N 1
ATOM 1565 C CA . GLU A 1 202 ? -4.763 16.557 7.401 1.00 91.50 202 GLU A CA 1
ATOM 1566 C C . GLU A 1 202 ? -5.552 17.426 8.386 1.00 91.50 202 GLU A C 1
ATOM 1568 O O . GLU A 1 202 ? -6.779 17.338 8.445 1.00 91.50 202 GLU A O 1
ATOM 1573 N N . TRP A 1 203 ? -4.861 18.272 9.154 1.00 89.50 203 TRP A N 1
ATOM 1574 C CA . TRP A 1 203 ? -5.484 19.216 10.075 1.00 89.50 203 TRP A CA 1
ATOM 1575 C C . TRP A 1 203 ? -6.317 20.275 9.341 1.00 89.50 203 TRP A C 1
ATOM 1577 O O . TRP A 1 203 ? -7.454 20.529 9.750 1.00 89.50 203 TRP A O 1
ATOM 1587 N N . LEU A 1 204 ? -5.811 20.834 8.236 1.00 88.75 204 LEU A N 1
ATOM 1588 C CA . LEU A 1 204 ? -6.557 21.797 7.414 1.00 88.75 204 LEU A CA 1
ATOM 1589 C C . LEU A 1 204 ? -7.871 21.199 6.901 1.00 88.75 204 LEU A C 1
ATOM 1591 O O . LEU A 1 204 ? -8.933 21.798 7.074 1.00 88.75 204 LEU A O 1
ATOM 1595 N N . ILE A 1 205 ? -7.818 19.984 6.346 1.00 85.44 205 ILE A N 1
ATOM 1596 C CA . ILE A 1 205 ? -9.006 19.300 5.818 1.00 85.44 205 ILE A CA 1
ATOM 1597 C C . ILE A 1 205 ? -10.020 19.037 6.930 1.00 85.44 205 ILE A C 1
ATOM 1599 O O . ILE A 1 205 ? -11.194 19.363 6.777 1.00 85.44 205 ILE A O 1
ATOM 1603 N N . ARG A 1 206 ? -9.577 18.500 8.074 1.00 81.75 206 ARG A N 1
ATOM 1604 C CA . ARG A 1 206 ? -10.471 18.209 9.206 1.00 81.75 206 ARG A CA 1
ATOM 1605 C C . ARG A 1 206 ? -11.149 19.458 9.753 1.00 81.75 206 ARG A C 1
ATOM 1607 O O . ARG A 1 206 ? -12.310 19.395 10.151 1.00 81.75 206 ARG A O 1
ATOM 1614 N N . THR A 1 207 ? -10.434 20.578 9.781 1.00 82.31 207 THR A N 1
ATOM 1615 C CA . THR A 1 207 ? -10.983 21.857 10.243 1.00 82.31 207 THR A CA 1
ATOM 1616 C C . THR A 1 207 ? -12.052 22.363 9.276 1.00 82.31 207 THR A C 1
ATOM 1618 O O . THR A 1 207 ? -13.124 22.766 9.726 1.00 82.31 207 THR A O 1
ATOM 1621 N N . GLY A 1 208 ? -11.817 22.254 7.964 1.00 74.94 208 GLY A N 1
ATOM 1622 C CA . GLY A 1 208 ? -12.801 22.602 6.935 1.00 74.94 208 GLY A CA 1
ATOM 1623 C C . GLY A 1 208 ? -14.048 21.713 6.962 1.00 74.94 208 GLY A C 1
ATOM 1624 O O . GLY A 1 208 ? -15.162 22.218 6.929 1.00 74.94 208 GLY A O 1
ATOM 1625 N N . THR A 1 209 ? -13.899 20.394 7.117 1.00 70.44 209 THR A N 1
ATOM 1626 C CA . THR A 1 209 ? -15.053 19.474 7.125 1.00 70.44 209 THR A CA 1
ATOM 1627 C C . THR A 1 209 ? -15.867 19.534 8.418 1.00 70.44 209 THR A C 1
ATOM 1629 O O . THR A 1 209 ? -17.090 19.426 8.383 1.00 70.44 209 THR A O 1
ATOM 1632 N N . ASN A 1 210 ? -15.222 19.712 9.576 1.00 62.09 210 ASN A N 1
ATOM 1633 C CA . ASN A 1 210 ? -15.938 19.769 10.857 1.00 62.09 210 ASN A CA 1
ATOM 1634 C C . ASN A 1 210 ? -16.707 21.085 11.044 1.00 62.09 210 ASN A C 1
ATOM 1636 O O . ASN A 1 210 ? -17.747 21.098 11.704 1.00 62.09 210 ASN A O 1
ATOM 1640 N N . THR A 1 211 ? -16.224 22.189 10.467 1.00 51.41 211 THR A N 1
ATOM 1641 C CA . THR A 1 211 ? -16.916 23.482 10.557 1.00 51.41 211 THR A CA 1
ATOM 1642 C C . THR A 1 211 ? -18.204 23.518 9.733 1.00 51.41 211 THR A C 1
ATOM 1644 O O . THR A 1 211 ? -19.174 24.133 10.176 1.00 51.41 211 THR A O 1
ATOM 1647 N N . GLU A 1 212 ? -18.280 22.801 8.608 1.00 49.78 212 GLU A N 1
ATOM 1648 C CA . GLU A 1 212 ? -19.521 22.702 7.824 1.00 49.78 212 GLU A CA 1
ATOM 1649 C C . GLU A 1 212 ? -20.591 21.824 8.484 1.00 49.78 212 GLU A C 1
ATOM 1651 O O . GLU A 1 212 ? -21.761 22.202 8.499 1.00 49.78 212 GLU A O 1
ATOM 1656 N N . VAL A 1 213 ? -20.210 20.707 9.116 1.00 48.09 213 VAL A N 1
ATOM 1657 C CA . VAL A 1 213 ? -21.166 19.859 9.859 1.00 48.09 213 VAL A CA 1
ATOM 1658 C C . VAL A 1 213 ? -21.757 20.614 11.056 1.00 48.09 213 VAL A C 1
ATOM 1660 O O . VAL A 1 213 ? -22.952 20.504 11.320 1.00 48.09 213 VAL A O 1
ATOM 1663 N N . SER A 1 214 ? -20.956 21.435 11.742 1.00 41.69 214 SER A N 1
ATOM 1664 C CA . SER A 1 214 ? -21.440 22.272 12.848 1.00 41.69 214 SER A CA 1
ATOM 1665 C C . SER A 1 214 ? -22.395 23.381 12.372 1.00 41.69 214 SER A C 1
ATOM 1667 O O . SER A 1 214 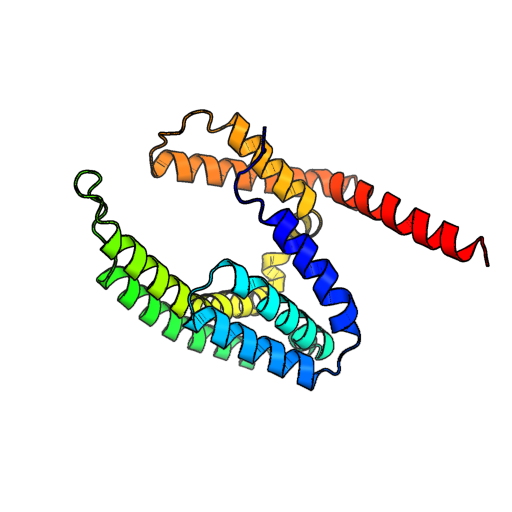? -23.448 23.585 12.973 1.00 41.69 214 SER A O 1
ATOM 1669 N N . ARG A 1 215 ? -22.101 24.043 11.239 1.00 42.62 215 ARG A N 1
ATOM 1670 C CA . ARG A 1 215 ? -22.987 25.071 10.651 1.00 42.62 215 ARG A CA 1
ATOM 1671 C C . ARG A 1 215 ? -24.294 24.506 10.086 1.00 42.62 215 ARG A C 1
ATOM 1673 O O . ARG A 1 215 ? -25.321 25.166 10.187 1.00 42.62 215 ARG A O 1
ATOM 1680 N N . ALA A 1 216 ? -24.282 23.295 9.531 1.00 49.59 216 ALA A N 1
ATOM 1681 C CA . ALA A 1 216 ? -25.490 22.637 9.023 1.00 49.59 216 ALA A CA 1
ATOM 1682 C C . ALA A 1 216 ? -26.444 22.172 10.142 1.00 49.59 216 ALA A C 1
ATOM 1684 O O . ALA A 1 216 ? -27.646 22.049 9.914 1.00 49.59 216 ALA A O 1
ATOM 1685 N N . ILE A 1 217 ? -25.919 21.921 11.346 1.00 49.88 217 ILE A N 1
ATOM 1686 C CA . ILE A 1 217 ? -26.711 21.557 12.530 1.00 49.88 217 ILE A CA 1
ATOM 1687 C C . ILE A 1 217 ? -27.214 22.807 13.268 1.00 49.88 217 ILE A C 1
ATOM 1689 O O . ILE A 1 217 ? -28.291 22.761 13.844 1.00 49.88 217 ILE A O 1
ATOM 1693 N N . SER A 1 218 ? -26.506 23.941 13.202 1.00 43.12 218 SER A N 1
ATOM 1694 C CA . SER A 1 218 ? -26.938 25.198 13.837 1.00 43.12 218 SER A CA 1
ATOM 1695 C C . SER A 1 218 ? -27.955 26.018 13.024 1.00 43.12 218 SER A C 1
ATOM 1697 O O . SER A 1 218 ? -28.276 27.136 13.418 1.00 43.12 218 SER A O 1
ATOM 1699 N N . GLN A 1 219 ? -28.397 25.522 11.863 1.00 44.75 219 GLN A N 1
ATOM 1700 C CA . GLN A 1 219 ? -29.403 26.157 10.994 1.00 44.75 219 GLN A CA 1
ATOM 1701 C C . GLN A 1 219 ? -30.687 25.316 10.844 1.00 44.75 219 GLN A C 1
ATOM 1703 O O . GLN A 1 219 ? -31.505 25.586 9.964 1.00 44.75 219 GLN A O 1
ATOM 1708 N N . ARG A 1 220 ? -30.864 24.298 11.691 1.00 39.09 220 ARG A N 1
ATOM 1709 C CA . ARG A 1 220 ? -32.125 23.573 11.892 1.00 39.09 220 ARG A CA 1
ATOM 1710 C C . ARG A 1 220 ? -32.619 23.806 13.308 1.00 39.09 220 ARG A C 1
ATOM 1712 O O . ARG A 1 220 ? -33.855 23.816 13.470 1.00 39.09 220 ARG A O 1
#

pLDDT: mean 86.24, std 14.06, range [36.16, 98.0]

Sequence (220 aa):
MMINPGDVLLLYGVYGIVLLPCMKLPKPLLLTVGILGTVVATVTTIKFLLPLPLMILGLAVGKYRIFERISRTIVTRLVVVSGLFAVIAFIYLVNIAPSFSIQLYEPIAHATFADRAFMLWPIFTCLYIALIVRFSSALRFLIPIGKMPITIYIGQSILLLLLSPSDLITLGQAFATSAIIVIICFICSHVWLRFFANGPLEWLIRTGTNTEVSRAISQR

Secondary structure (DSSP, 8-state):
--SSTT-HHHHHHHHHHHHHHHTTS-HHHHHHHHHHHHHHHHHTT-TTTTHHHHHHHHHHHHHHTHHHH--HHHHHHHHHHHHHHHHHHHHHHHHTPPP--TT---HHHHHHHHHHHHHHHHHHHHHHHHHHHHTTTGGGGGHHHHT-HHHHHHHHHHHHHHH--SS---HHHHHHHHHHHHHHHHHHHHHHHHH-SS-HHHHHHHHHHHHHHHHHHTT-

Foldseek 3Di:
DPLDDPPVVVLVVVLVVVCPVVLVDDLVVLCVQLVVQCLVCLVVVVVSSNVNSPVSNVSSCVVVVCLVPPDLVNLVVLLVVLVVLVVVLVVVLVVLPDDPPPVDDDPVSVVVSSSSCSSSVVSVVSNVVSVCSNCVVVCVLCVLVVQAVPVLVVQLSVQCVVQPVDPDDDPVSVVVSVVVSVVVSSVCSVVVVVPDVGDPVVVVVCVVVVVVVVVVVVVD